Protein AF-A0A4S4D6J8-F1 (afdb_monomer_lite)

Structure (mmCIF, N/CA/C/O backbone):
data_AF-A0A4S4D6J8-F1
#
_entry.id   AF-A0A4S4D6J8-F1
#
loop_
_atom_site.group_PDB
_atom_site.id
_atom_site.type_symbol
_atom_site.label_atom_id
_atom_site.label_alt_id
_atom_site.label_comp_id
_atom_site.label_asym_id
_atom_site.label_entity_id
_atom_site.label_seq_id
_atom_site.pdbx_PDB_ins_code
_atom_site.Cartn_x
_atom_site.Cartn_y
_atom_site.Cartn_z
_atom_site.occupancy
_atom_site.B_iso_or_equiv
_atom_site.auth_seq_id
_atom_site.auth_comp_id
_atom_site.auth_asym_id
_atom_site.auth_atom_id
_atom_site.pdbx_PDB_model_num
ATOM 1 N N . MET A 1 1 ? -23.942 54.858 25.628 1.00 37.22 1 MET A N 1
ATOM 2 C CA . MET A 1 1 ? -25.170 54.664 24.825 1.00 37.22 1 MET A CA 1
ATOM 3 C C . MET A 1 1 ? -24.879 53.570 23.812 1.00 37.22 1 MET A C 1
ATOM 5 O O . MET A 1 1 ? -23.814 53.585 23.214 1.00 37.22 1 MET A O 1
ATOM 9 N N . VAL A 1 2 ? -25.738 52.556 23.789 1.00 33.44 2 VAL A N 1
ATOM 10 C CA . VAL A 1 2 ? -25.436 51.160 23.442 1.00 33.44 2 VAL A CA 1
ATOM 11 C C . VAL A 1 2 ? -25.238 50.945 21.938 1.00 33.44 2 VAL A C 1
ATOM 13 O O . VAL A 1 2 ? -26.078 51.338 21.131 1.00 33.44 2 VAL A O 1
ATOM 16 N N . VAL A 1 3 ? -24.129 50.288 21.587 1.00 33.78 3 VAL A N 1
ATOM 17 C CA . VAL A 1 3 ? -23.824 49.788 20.241 1.00 33.78 3 VAL A CA 1
ATOM 18 C C . VAL A 1 3 ? -24.760 48.621 19.930 1.00 33.78 3 VAL A C 1
ATOM 20 O O . VAL A 1 3 ? -24.858 47.661 20.691 1.00 33.78 3 VAL A O 1
ATOM 23 N N . LYS A 1 4 ? -25.473 48.728 18.810 1.00 34.78 4 LYS A N 1
ATOM 24 C CA . LYS A 1 4 ? -26.422 47.731 18.314 1.00 34.78 4 LYS A CA 1
ATOM 25 C C . LYS A 1 4 ? -25.643 46.499 17.836 1.00 34.78 4 LYS A C 1
ATOM 27 O O . LYS A 1 4 ? -24.973 46.556 16.810 1.00 34.78 4 LYS A O 1
ATOM 32 N N . VAL A 1 5 ? -25.728 45.400 18.580 1.00 38.31 5 VAL A N 1
ATOM 33 C CA . VAL A 1 5 ? -25.260 44.078 18.139 1.00 38.31 5 VAL A CA 1
ATOM 34 C C . VAL A 1 5 ? -26.311 43.508 17.180 1.00 38.31 5 VAL A C 1
ATOM 36 O O . VAL A 1 5 ? -27.480 43.429 17.569 1.00 38.31 5 VAL A O 1
ATOM 39 N N . PRO A 1 6 ? -25.967 43.117 15.941 1.00 33.22 6 PRO A N 1
ATOM 40 C CA . PRO A 1 6 ? -26.887 42.347 15.127 1.00 33.22 6 PRO A CA 1
ATOM 41 C C . PRO A 1 6 ? -26.922 40.906 15.644 1.00 33.22 6 PRO A C 1
ATOM 43 O O . PRO A 1 6 ? -25.907 40.220 15.730 1.00 33.22 6 PRO A O 1
ATOM 46 N N . VAL A 1 7 ? -28.126 40.481 16.013 1.00 34.06 7 VAL A N 1
ATOM 47 C CA . VAL A 1 7 ? -28.484 39.114 16.384 1.00 34.06 7 VAL A CA 1
ATOM 48 C C . VAL A 1 7 ? -28.234 38.201 15.182 1.00 34.06 7 VAL A C 1
ATOM 50 O O . VAL A 1 7 ? -28.937 38.291 14.174 1.00 34.06 7 VAL A O 1
ATOM 53 N N . CYS A 1 8 ? -27.245 37.313 15.281 1.00 31.91 8 CYS A N 1
ATOM 54 C CA . CYS A 1 8 ? -27.121 36.181 14.370 1.00 31.91 8 CYS A CA 1
ATOM 55 C C . CYS A 1 8 ? -28.253 35.197 14.682 1.00 31.91 8 CYS A C 1
ATOM 57 O O . CYS A 1 8 ? -28.167 34.402 15.616 1.00 31.91 8 CYS A O 1
ATOM 59 N N . ASN A 1 9 ? -29.338 35.273 13.913 1.00 31.48 9 ASN A N 1
ATOM 60 C CA . ASN A 1 9 ? -30.367 34.244 13.916 1.00 31.48 9 ASN A CA 1
ATOM 61 C C . ASN A 1 9 ? -29.768 32.950 13.352 1.00 31.48 9 ASN A C 1
ATOM 63 O O . ASN A 1 9 ? -29.604 32.804 12.141 1.00 31.48 9 ASN A O 1
ATOM 67 N N . ASN A 1 10 ? -29.478 32.010 14.251 1.00 40.72 10 ASN A N 1
ATOM 68 C CA . ASN A 1 10 ? -29.261 30.607 13.931 1.00 40.72 10 ASN A CA 1
ATOM 69 C C . ASN A 1 10 ? -30.483 30.066 13.180 1.00 40.72 10 ASN A C 1
ATOM 71 O O . ASN A 1 10 ? -31.512 29.747 13.773 1.00 40.72 10 ASN A O 1
ATOM 75 N N . LYS A 1 11 ? -30.345 29.908 11.866 1.00 30.41 11 LYS A N 1
ATOM 76 C CA . LYS A 1 11 ? -31.027 28.841 11.140 1.00 30.41 11 LYS A CA 1
ATOM 77 C C . LYS A 1 11 ? -29.961 27.837 10.736 1.00 30.41 11 LYS A C 1
ATOM 79 O O . LYS A 1 11 ? -29.368 27.950 9.669 1.00 30.41 11 LYS A O 1
ATOM 84 N N . CYS A 1 12 ? -29.713 26.872 11.621 1.00 34.41 12 CYS A N 1
ATOM 85 C CA . CYS A 1 12 ? -29.056 25.629 11.244 1.00 34.41 12 CYS A CA 1
ATOM 86 C C . CYS A 1 12 ? -29.936 24.954 10.191 1.00 34.41 12 CYS A C 1
ATOM 88 O O . CYS A 1 12 ? -30.986 24.394 10.503 1.00 34.41 12 CYS A O 1
ATOM 90 N N . SER A 1 13 ? -29.528 25.077 8.932 1.00 32.00 13 SER A N 1
ATOM 91 C CA . SER A 1 13 ? -30.042 24.258 7.847 1.00 32.00 13 SER A CA 1
ATOM 92 C C . SER A 1 13 ? -29.450 22.865 8.008 1.00 32.00 13 SER A C 1
ATOM 94 O O . SER A 1 13 ? -28.261 22.658 7.793 1.00 32.00 13 SER A O 1
ATOM 96 N N . VAL A 1 14 ? -30.298 21.927 8.415 1.00 43.69 14 VAL A N 1
ATOM 97 C CA . VAL A 1 14 ? -30.068 20.487 8.322 1.00 43.69 14 VAL A CA 1
ATOM 98 C C . VAL A 1 14 ? -29.944 20.118 6.837 1.00 43.69 14 VAL A C 1
ATOM 100 O O . VAL A 1 14 ? -30.904 20.243 6.083 1.00 43.69 14 VAL A O 1
ATOM 103 N N . GLY A 1 15 ? -28.749 19.704 6.425 1.00 33.97 15 GLY A N 1
ATOM 104 C CA . GLY A 1 15 ? -28.385 19.244 5.079 1.00 33.97 15 GLY A CA 1
ATOM 105 C C . GLY A 1 15 ? -26.883 19.477 4.910 1.00 33.97 15 GLY A C 1
ATOM 106 O O . GLY A 1 15 ? -26.439 20.607 5.038 1.00 33.97 15 GLY A O 1
ATOM 107 N N . SER A 1 16 ? -26.019 18.481 4.756 1.00 37.47 16 SER A N 1
ATOM 108 C CA . SER A 1 16 ? -26.029 17.437 3.740 1.00 37.47 16 SER A CA 1
ATOM 109 C C . SER A 1 16 ? -25.081 16.329 4.209 1.00 37.47 16 SER A C 1
ATOM 111 O O . SER A 1 16 ? -23.883 16.551 4.314 1.00 37.47 16 SER A O 1
ATOM 113 N N . HIS A 1 17 ? -25.595 15.126 4.461 1.00 41.09 17 HIS A N 1
ATOM 114 C CA . HIS A 1 17 ? -24.773 13.929 4.702 1.00 41.09 17 HIS A CA 1
ATOM 115 C C . HIS A 1 17 ? -24.135 13.391 3.393 1.00 41.09 17 HIS A C 1
ATOM 117 O O . HIS A 1 17 ? -23.691 12.248 3.345 1.00 41.09 17 HIS A O 1
ATOM 123 N N . CYS A 1 18 ? -24.135 14.185 2.308 1.00 39.84 18 CYS A N 1
ATOM 124 C CA . CYS A 1 18 ? -23.794 13.763 0.945 1.00 39.84 18 CYS A CA 1
ATOM 125 C C . CYS A 1 18 ? -22.473 14.362 0.408 1.00 39.84 18 CYS A C 1
ATOM 127 O O . CYS A 1 18 ? -22.020 13.945 -0.657 1.00 39.84 18 CYS A O 1
ATOM 129 N N . ASP A 1 19 ? -21.833 15.299 1.121 1.00 50.44 19 ASP A N 1
ATOM 130 C CA . ASP A 1 19 ? -20.651 16.028 0.615 1.00 50.44 19 ASP A CA 1
ATOM 131 C C . ASP A 1 19 ? -19.315 15.631 1.277 1.00 50.44 19 ASP A C 1
ATOM 133 O O . ASP A 1 19 ? -18.249 15.832 0.687 1.00 50.44 19 ASP A O 1
ATOM 137 N N . ASP A 1 20 ? -19.347 15.004 2.457 1.00 52.94 20 ASP A N 1
ATOM 138 C CA . ASP A 1 20 ? -18.137 14.721 3.246 1.00 52.94 20 ASP A CA 1
ATOM 139 C C . ASP A 1 20 ? -17.268 13.607 2.636 1.00 52.94 20 ASP A C 1
ATOM 141 O O . ASP A 1 20 ? -16.046 13.753 2.528 1.00 52.94 20 ASP A O 1
ATOM 145 N N . HIS A 1 21 ? -17.893 12.533 2.138 1.00 55.38 21 HIS A N 1
ATOM 146 C CA . HIS A 1 21 ? -17.207 11.424 1.456 1.00 55.38 21 HIS A CA 1
ATOM 147 C C . HIS A 1 21 ? -16.454 11.901 0.205 1.00 55.38 21 HIS A C 1
ATOM 149 O O . HIS A 1 21 ? -15.311 11.523 -0.053 1.00 55.38 21 HIS A O 1
ATOM 155 N N . ASN A 1 22 ? -17.054 12.835 -0.537 1.00 66.00 22 ASN A N 1
ATOM 156 C CA . ASN A 1 22 ? -16.464 13.384 -1.755 1.00 66.00 22 ASN A CA 1
ATOM 157 C C . ASN A 1 22 ? -15.248 14.286 -1.453 1.00 66.00 22 ASN A C 1
ATOM 159 O O . ASN A 1 22 ? -14.334 14.403 -2.273 1.00 66.00 22 ASN A O 1
ATOM 163 N N . CYS A 1 23 ? -15.204 14.905 -0.266 1.00 80.44 23 CYS A N 1
ATOM 164 C CA . CYS A 1 23 ? -14.088 15.741 0.171 1.00 80.44 23 CYS A CA 1
ATOM 165 C C . CYS A 1 23 ? -12.853 14.903 0.531 1.00 80.44 23 CYS A C 1
ATOM 167 O O . CYS A 1 23 ? -11.762 15.172 0.020 1.00 80.44 23 CYS A O 1
ATOM 169 N N . LEU A 1 24 ? -13.020 13.851 1.341 1.00 83.19 24 LEU A N 1
ATOM 170 C CA . LEU A 1 24 ? -11.908 12.992 1.760 1.00 83.19 24 LEU A CA 1
ATOM 171 C C . LEU A 1 24 ? -11.250 12.297 0.563 1.00 83.19 24 LEU A C 1
ATOM 173 O O . LEU A 1 24 ? -10.030 12.367 0.405 1.00 83.19 24 LEU A O 1
ATOM 177 N N . THR A 1 25 ? -12.042 11.695 -0.329 1.00 81.50 25 THR A N 1
ATOM 178 C CA . THR A 1 25 ? -11.514 11.057 -1.544 1.00 81.50 25 THR A CA 1
ATOM 179 C C . THR A 1 25 ? -10.765 12.052 -2.432 1.00 81.50 25 THR A C 1
ATOM 181 O O . THR A 1 25 ? -9.737 11.704 -3.016 1.00 81.50 25 THR A O 1
ATOM 184 N N . LYS A 1 26 ? -11.229 13.306 -2.516 1.00 85.25 26 LYS A N 1
ATOM 185 C CA . LYS A 1 26 ? -10.547 14.361 -3.277 1.00 85.25 26 LYS A CA 1
ATOM 186 C C . LYS A 1 26 ? -9.202 14.736 -2.652 1.00 85.25 26 LYS A C 1
ATOM 188 O O . LYS A 1 26 ? -8.212 14.790 -3.377 1.00 85.25 26 LYS A O 1
ATOM 193 N N . ILE A 1 27 ? -9.151 14.915 -1.330 1.00 88.31 27 ILE A N 1
ATOM 194 C CA . ILE A 1 27 ? -7.906 15.195 -0.596 1.00 88.31 27 ILE A CA 1
ATOM 195 C C . ILE A 1 27 ? -6.905 14.052 -0.783 1.00 88.31 27 ILE A C 1
ATOM 197 O O . ILE A 1 27 ? -5.748 14.304 -1.120 1.00 88.31 27 ILE A O 1
ATOM 201 N N . ILE A 1 28 ? -7.343 12.798 -0.619 1.00 89.06 28 ILE A N 1
ATOM 202 C CA . ILE A 1 28 ? -6.494 11.623 -0.861 1.00 89.06 28 ILE A CA 1
ATOM 203 C C . ILE A 1 28 ? -5.989 11.645 -2.304 1.00 89.06 28 ILE A C 1
ATOM 205 O O . ILE A 1 28 ? -4.789 11.529 -2.525 1.00 89.06 28 ILE A O 1
ATOM 209 N N . GLY A 1 29 ? -6.869 11.857 -3.285 1.00 86.69 29 GLY A N 1
ATOM 210 C CA . GLY A 1 29 ? -6.490 11.935 -4.695 1.00 86.69 29 GLY A CA 1
ATOM 211 C C . GLY A 1 29 ? -5.419 12.994 -4.978 1.00 86.69 29 GLY A C 1
ATOM 212 O O . GLY A 1 29 ? -4.451 12.709 -5.685 1.00 86.69 29 GLY A O 1
ATOM 213 N N . ASP A 1 30 ? -5.550 14.186 -4.395 1.00 89.62 30 ASP A N 1
ATOM 214 C CA . ASP A 1 30 ? -4.579 15.273 -4.551 1.00 89.62 30 ASP A CA 1
ATOM 215 C C . ASP A 1 30 ? -3.240 14.949 -3.857 1.00 89.62 30 ASP A C 1
ATOM 217 O O . ASP A 1 30 ? -2.174 15.191 -4.423 1.00 89.62 30 ASP A O 1
ATOM 221 N N . LEU A 1 31 ? -3.258 14.319 -2.679 1.00 92.81 31 LEU A N 1
ATOM 222 C CA . LEU A 1 31 ? -2.038 13.867 -1.996 1.00 92.81 31 LEU A CA 1
ATOM 223 C C . LEU A 1 31 ? -1.333 12.738 -2.756 1.00 92.81 31 LEU A C 1
ATOM 225 O O . LEU A 1 31 ? -0.107 12.737 -2.860 1.00 92.81 31 LEU A O 1
ATOM 229 N N . ILE A 1 32 ? -2.087 11.805 -3.337 1.00 90.12 32 ILE A N 1
ATOM 230 C CA . ILE A 1 32 ? -1.546 10.738 -4.185 1.00 90.12 32 ILE A CA 1
ATOM 231 C C . ILE A 1 32 ? -0.895 11.324 -5.444 1.00 90.12 32 ILE A C 1
ATOM 233 O O . ILE A 1 32 ? 0.171 10.861 -5.846 1.00 90.12 32 ILE A O 1
ATOM 237 N N . LEU A 1 33 ? -1.469 12.376 -6.036 1.00 88.38 33 LEU A N 1
ATOM 238 C CA . LEU A 1 33 ? -0.832 13.107 -7.136 1.00 88.38 33 LEU A CA 1
ATOM 239 C C . LEU A 1 33 ? 0.511 13.721 -6.725 1.00 88.38 33 LEU A C 1
ATOM 241 O O . LEU A 1 33 ? 1.462 13.674 -7.502 1.00 88.38 33 LEU A O 1
ATOM 245 N N . LEU A 1 34 ? 0.625 14.249 -5.504 1.00 89.88 34 LEU A N 1
ATOM 246 C CA . LEU A 1 34 ? 1.904 14.749 -4.991 1.00 89.88 34 LEU A CA 1
ATOM 247 C C . LEU A 1 34 ? 2.941 13.628 -4.819 1.00 89.88 34 LEU A C 1
ATOM 249 O O . LEU A 1 34 ? 4.130 13.877 -5.013 1.00 89.88 34 LEU A O 1
ATOM 253 N N . LEU A 1 35 ? 2.521 12.387 -4.538 1.00 87.81 35 LEU A N 1
ATOM 254 C CA . LEU A 1 35 ? 3.431 11.230 -4.503 1.00 87.81 35 LEU A CA 1
ATOM 255 C C . LEU A 1 35 ? 4.013 10.871 -5.885 1.00 87.81 35 LEU A C 1
ATOM 257 O O . LEU A 1 35 ? 5.034 10.181 -5.960 1.00 87.81 35 LEU A O 1
ATOM 261 N N . LEU A 1 36 ? 3.392 11.329 -6.976 1.00 86.69 36 LEU A N 1
ATOM 262 C CA . LEU A 1 36 ? 3.903 11.147 -8.341 1.00 86.69 36 LEU A CA 1
ATOM 263 C C . LEU A 1 36 ? 5.039 12.109 -8.696 1.00 86.69 36 LEU A C 1
ATOM 265 O O . LEU A 1 36 ? 5.739 11.891 -9.680 1.00 86.69 36 LEU A O 1
ATOM 269 N N . ILE A 1 37 ? 5.217 13.183 -7.928 1.00 85.06 37 ILE A N 1
ATOM 270 C CA . ILE A 1 37 ? 6.266 14.167 -8.187 1.00 85.06 37 ILE A CA 1
ATOM 271 C C . ILE A 1 37 ? 7.610 13.556 -7.785 1.00 85.06 37 ILE A C 1
ATOM 273 O O . ILE A 1 37 ? 7.761 13.079 -6.661 1.00 85.06 37 ILE A O 1
ATOM 277 N N . GLU A 1 38 ? 8.604 13.610 -8.677 1.00 81.25 38 GLU A N 1
ATOM 278 C CA . GLU A 1 38 ? 9.977 13.121 -8.455 1.00 81.25 38 GLU A CA 1
ATOM 279 C C . GLU A 1 38 ? 10.774 14.044 -7.513 1.00 81.25 38 GLU A C 1
ATOM 281 O O . GLU A 1 38 ? 11.856 14.536 -7.820 1.00 81.25 38 GLU A O 1
ATOM 286 N N . SER A 1 39 ? 10.214 14.321 -6.338 1.00 86.62 39 SER A N 1
ATOM 287 C CA . SER A 1 39 ? 10.854 15.073 -5.269 1.00 86.62 39 SER A CA 1
ATOM 288 C C . SER A 1 39 ? 10.663 14.327 -3.962 1.00 86.62 39 SER A C 1
ATOM 290 O O . SER A 1 39 ? 9.553 14.246 -3.432 1.00 86.62 39 SER A O 1
ATOM 292 N N . GLN A 1 40 ? 11.767 13.825 -3.408 1.00 86.56 40 GLN A N 1
ATOM 293 C CA . GLN A 1 40 ? 11.764 13.104 -2.136 1.00 86.56 40 GLN A CA 1
ATOM 294 C C . GLN A 1 40 ? 11.131 13.938 -1.014 1.00 86.56 40 GLN A C 1
ATOM 296 O O . GLN A 1 40 ? 10.427 13.394 -0.166 1.00 86.56 40 GLN A O 1
ATOM 301 N N . TYR A 1 41 ? 11.338 15.259 -1.025 1.00 89.75 41 TYR A N 1
ATOM 302 C CA . TYR A 1 41 ? 10.722 16.170 -0.063 1.00 89.75 41 TYR A CA 1
ATOM 303 C C . TYR A 1 41 ? 9.194 16.191 -0.194 1.00 89.75 41 TYR A C 1
ATOM 305 O O . TYR A 1 41 ? 8.493 16.003 0.799 1.00 89.75 41 TYR A O 1
ATOM 313 N N . VAL A 1 42 ? 8.674 16.367 -1.414 1.00 91.06 42 VAL A N 1
ATOM 314 C CA . VAL A 1 42 ? 7.224 16.422 -1.671 1.00 91.06 42 VAL A CA 1
ATOM 315 C C . VAL A 1 42 ? 6.566 15.088 -1.334 1.00 91.06 42 VAL A C 1
ATOM 317 O O . VAL A 1 42 ? 5.561 15.059 -0.627 1.00 91.06 42 VAL A O 1
ATOM 320 N N . GLN A 1 43 ? 7.175 13.982 -1.760 1.00 90.88 43 GLN A N 1
ATOM 321 C CA . GLN A 1 43 ? 6.706 12.633 -1.452 1.00 90.88 43 GLN A CA 1
ATOM 322 C C . GLN A 1 43 ? 6.695 12.358 0.056 1.00 90.88 43 GLN A C 1
ATOM 324 O O . GLN A 1 43 ? 5.753 11.766 0.583 1.00 90.88 43 GLN A O 1
ATOM 329 N N . HIS A 1 44 ? 7.733 12.798 0.772 1.00 90.50 44 HIS A N 1
ATOM 330 C CA . HIS A 1 44 ? 7.812 12.658 2.222 1.00 90.50 44 HIS A CA 1
ATOM 331 C C . HIS A 1 44 ? 6.742 13.486 2.937 1.00 90.50 44 HIS A C 1
ATOM 333 O O . HIS A 1 44 ? 6.086 12.980 3.845 1.00 90.50 44 HIS A O 1
ATOM 339 N N . LEU A 1 45 ? 6.544 14.737 2.519 1.00 93.81 45 LEU A N 1
ATOM 340 C CA . LEU A 1 45 ? 5.526 15.619 3.078 1.00 9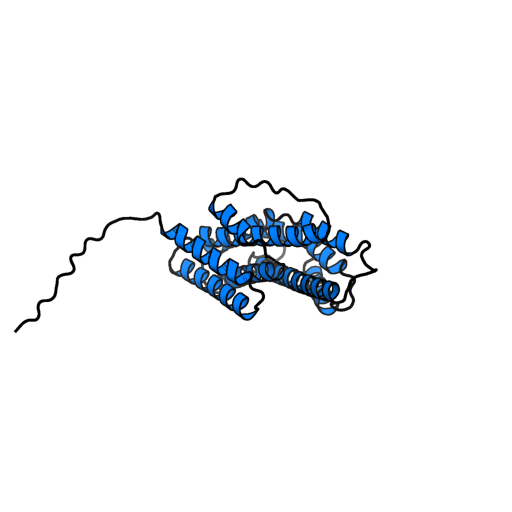3.81 45 LEU A CA 1
ATOM 341 C C . LEU A 1 45 ? 4.118 15.059 2.846 1.00 93.81 45 LEU A C 1
ATOM 343 O O . LEU A 1 45 ? 3.373 14.887 3.807 1.00 93.81 45 LEU A O 1
ATOM 347 N N . ALA A 1 46 ? 3.774 14.719 1.603 1.00 94.75 46 ALA A N 1
ATOM 348 C CA . ALA A 1 46 ? 2.468 14.160 1.260 1.00 94.75 46 ALA A CA 1
ATOM 349 C C . ALA A 1 46 ? 2.202 12.840 2.000 1.00 94.75 46 ALA A C 1
ATOM 351 O O . ALA A 1 46 ? 1.115 12.645 2.542 1.00 94.75 46 ALA A O 1
ATOM 352 N N . GLY A 1 47 ? 3.212 11.970 2.106 1.00 93.44 47 GLY A N 1
ATOM 353 C CA . GLY A 1 47 ? 3.108 10.736 2.881 1.00 93.44 47 GLY A CA 1
ATOM 354 C C . GLY A 1 47 ? 2.847 10.982 4.369 1.00 93.44 47 GLY A C 1
ATOM 355 O O . GLY A 1 47 ? 1.988 10.329 4.955 1.00 93.44 47 GLY A O 1
ATOM 356 N N . ASN A 1 48 ? 3.531 11.950 4.980 1.00 94.38 48 ASN A N 1
ATOM 357 C CA . ASN A 1 48 ? 3.298 12.304 6.381 1.00 94.38 48 ASN A CA 1
ATOM 358 C C . ASN A 1 48 ? 1.919 12.936 6.606 1.00 94.38 48 ASN A C 1
ATOM 360 O O . ASN A 1 48 ? 1.289 12.653 7.620 1.00 94.38 48 ASN A O 1
ATOM 364 N N . ILE A 1 49 ? 1.433 13.748 5.663 1.00 96.00 49 ILE A N 1
ATOM 365 C CA . ILE A 1 49 ? 0.078 14.309 5.728 1.00 96.00 49 ILE A CA 1
ATOM 366 C C . ILE A 1 49 ? -0.964 13.186 5.673 1.00 96.00 49 ILE A C 1
ATOM 368 O O . ILE A 1 49 ? -1.902 13.208 6.461 1.00 96.00 49 ILE A O 1
ATOM 372 N N . LEU A 1 50 ? -0.789 12.173 4.815 1.00 96.44 50 LEU A N 1
ATOM 373 C CA . LEU A 1 50 ? -1.689 11.011 4.774 1.00 96.44 50 LEU A CA 1
ATOM 374 C C . LEU A 1 50 ? -1.726 10.250 6.108 1.00 96.44 50 LEU A C 1
ATOM 376 O O . LEU A 1 50 ? -2.800 9.846 6.544 1.00 96.44 50 LEU A O 1
ATOM 380 N N . VAL A 1 51 ? -0.579 10.086 6.776 1.00 95.06 51 VAL A N 1
ATOM 381 C CA . VAL A 1 51 ? -0.521 9.475 8.119 1.00 95.06 51 VAL A CA 1
ATOM 382 C C . VAL A 1 51 ? -1.243 10.352 9.150 1.00 95.06 51 VAL A C 1
ATOM 384 O O . VAL A 1 51 ? -2.057 9.846 9.911 1.00 95.06 51 VAL A O 1
ATOM 387 N N . ALA A 1 52 ? -1.029 11.669 9.127 1.00 94.50 52 ALA A N 1
ATOM 388 C CA . A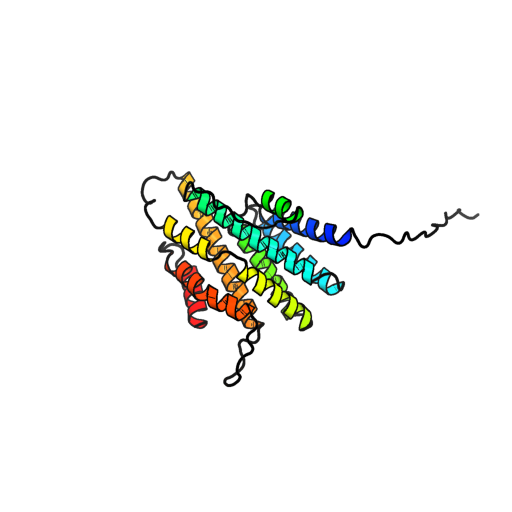LA A 1 52 ? -1.708 12.588 10.042 1.00 94.50 52 ALA A CA 1
ATOM 389 C C . ALA A 1 52 ? -3.234 12.629 9.825 1.00 94.50 52 ALA A C 1
ATOM 391 O O . ALA A 1 52 ? -3.991 12.724 10.788 1.00 94.50 52 ALA A O 1
ATOM 392 N N . ILE A 1 53 ? -3.697 12.530 8.573 1.00 94.00 53 ILE A N 1
ATOM 393 C CA . ILE A 1 53 ? -5.126 12.395 8.251 1.00 94.00 53 ILE A CA 1
ATOM 394 C C . ILE A 1 53 ? -5.674 11.086 8.823 1.00 94.00 53 ILE A C 1
ATOM 396 O O . ILE A 1 53 ? -6.758 11.095 9.395 1.00 94.00 53 ILE A O 1
ATOM 400 N N . SER A 1 54 ? -4.927 9.986 8.706 1.00 93.56 54 SER A N 1
ATOM 401 C CA . SER A 1 54 ? -5.279 8.706 9.329 1.00 93.56 54 SER A CA 1
ATOM 402 C C . SER A 1 54 ? -5.513 8.865 10.833 1.00 93.56 54 SER A C 1
ATOM 404 O O . SER A 1 54 ? -6.591 8.532 11.324 1.00 93.56 54 SER A O 1
ATOM 406 N N . ASP A 1 55 ? -4.547 9.446 11.547 1.00 91.62 55 ASP A N 1
ATOM 407 C CA . ASP A 1 55 ? -4.639 9.646 12.998 1.00 91.62 55 ASP A CA 1
ATOM 408 C C . ASP A 1 55 ? -5.820 10.563 13.366 1.00 91.62 55 ASP A C 1
ATOM 410 O O . ASP A 1 55 ? -6.546 10.307 14.326 1.00 91.62 55 ASP A O 1
ATOM 414 N N . TYR A 1 56 ? -6.073 11.601 12.562 1.00 91.25 56 TYR A N 1
ATOM 415 C CA . TYR A 1 56 ? -7.228 12.484 12.730 1.00 91.25 56 TYR A CA 1
ATOM 416 C C . TYR A 1 56 ? -8.568 11.762 12.521 1.00 91.25 56 TYR A C 1
ATOM 418 O O . TYR A 1 56 ? -9.506 11.975 13.292 1.00 91.25 56 TYR A O 1
ATOM 426 N N . ILE A 1 57 ? -8.683 10.907 11.501 1.00 91.25 57 ILE A N 1
ATOM 427 C CA . ILE A 1 57 ? -9.902 10.126 11.236 1.00 91.25 57 ILE A CA 1
ATOM 428 C C . ILE A 1 57 ? -10.181 9.181 12.404 1.00 91.25 57 ILE A C 1
ATOM 430 O O . ILE A 1 57 ? -11.314 9.130 12.876 1.00 91.25 57 ILE A O 1
ATOM 434 N N . VAL A 1 58 ? -9.151 8.502 12.916 1.00 89.56 58 VAL A N 1
ATOM 435 C CA . VAL A 1 58 ? -9.272 7.651 14.108 1.00 89.56 58 VAL A CA 1
ATOM 436 C C . VAL A 1 58 ? -9.739 8.470 15.313 1.00 89.56 58 VAL A C 1
ATOM 438 O O . VAL A 1 58 ? -10.738 8.124 15.939 1.00 89.56 58 VAL A O 1
ATOM 441 N N . ALA A 1 59 ? -9.082 9.596 15.605 1.00 88.44 59 ALA A N 1
ATOM 442 C CA . ALA A 1 59 ? -9.408 10.434 16.761 1.00 88.44 59 ALA A CA 1
ATOM 443 C C . ALA A 1 59 ? -10.806 11.073 16.688 1.00 88.44 59 ALA A C 1
ATOM 445 O O . ALA A 1 59 ? -11.422 11.341 17.718 1.00 88.44 59 ALA A O 1
ATOM 446 N N . SER A 1 60 ? -11.310 11.332 15.480 1.00 87.88 60 SER A N 1
ATOM 447 C CA . SER A 1 60 ? -12.640 11.910 15.255 1.00 87.88 60 SER A CA 1
ATOM 448 C C . SER A 1 60 ? -13.760 10.868 15.171 1.00 87.88 60 SER A C 1
ATOM 450 O O . SER A 1 60 ? -14.924 11.257 15.076 1.00 87.88 60 SER A O 1
ATOM 452 N N . GLY A 1 61 ? -13.442 9.567 15.199 1.00 82.75 61 GLY A N 1
ATOM 453 C CA . GLY A 1 61 ? -14.414 8.499 14.938 1.00 82.75 61 GLY A CA 1
ATOM 454 C C . GLY A 1 61 ? -14.968 8.536 13.507 1.00 82.75 61 GLY A C 1
ATOM 455 O O . GLY A 1 61 ? -16.109 8.141 13.273 1.00 82.75 61 GLY A O 1
ATOM 456 N N . GLY A 1 62 ? -14.189 9.076 12.566 1.00 84.12 62 GLY A N 1
ATOM 457 C CA . GLY A 1 62 ? -14.558 9.203 11.160 1.00 84.12 62 GLY A CA 1
ATOM 458 C C . GLY A 1 62 ? -14.533 7.870 10.406 1.00 84.12 62 GLY A C 1
ATOM 459 O O . GLY A 1 62 ? -14.273 6.807 10.968 1.00 84.12 62 GLY A O 1
ATOM 460 N N . ASN A 1 63 ? -14.783 7.926 9.093 1.00 86.94 63 ASN A N 1
ATOM 461 C CA . ASN A 1 63 ? -14.884 6.734 8.248 1.00 86.94 63 ASN A CA 1
ATOM 462 C C . ASN A 1 63 ? -13.509 6.107 7.934 1.00 86.94 63 ASN A C 1
ATOM 464 O O . ASN A 1 63 ? -12.945 6.284 6.850 1.00 86.94 63 ASN A O 1
ATOM 468 N N . TRP A 1 64 ? -12.959 5.388 8.913 1.00 91.31 64 TRP A N 1
ATOM 469 C CA . TRP A 1 64 ? -11.674 4.695 8.825 1.00 91.31 64 TRP A CA 1
ATOM 470 C C . TRP A 1 64 ? -11.635 3.646 7.707 1.00 91.31 64 TRP A C 1
ATOM 472 O O . TRP A 1 64 ? -10.663 3.587 6.949 1.00 91.31 64 TRP A O 1
ATOM 482 N N . ASP A 1 65 ? -12.701 2.853 7.569 1.00 90.75 65 ASP A N 1
ATOM 483 C CA . ASP A 1 65 ? -12.827 1.817 6.541 1.00 90.75 65 ASP A CA 1
ATOM 484 C C . ASP A 1 65 ? -12.692 2.400 5.127 1.00 90.75 65 ASP A C 1
ATOM 486 O O . ASP A 1 65 ? -11.901 1.913 4.317 1.00 90.75 65 ASP A O 1
ATOM 490 N N . GLU A 1 66 ? -13.405 3.490 4.836 1.00 89.88 66 GLU A N 1
ATOM 491 C CA . GLU A 1 66 ? -13.358 4.151 3.527 1.00 89.88 66 GLU A CA 1
ATOM 492 C C . GLU A 1 66 ? -11.995 4.787 3.239 1.00 89.88 66 GLU A C 1
ATOM 494 O O . GLU A 1 66 ? -11.507 4.734 2.103 1.00 89.88 66 GLU A O 1
ATOM 499 N N . PHE A 1 67 ? -11.348 5.360 4.259 1.00 92.50 67 PHE A N 1
ATOM 500 C CA . PHE A 1 67 ? -9.990 5.881 4.133 1.00 92.50 67 PHE A CA 1
ATOM 501 C C . PHE A 1 67 ? -9.006 4.767 3.754 1.00 92.50 67 PHE A C 1
ATOM 503 O O . PHE A 1 67 ? -8.267 4.890 2.771 1.00 92.50 67 PHE A O 1
ATOM 510 N N . MET A 1 68 ? 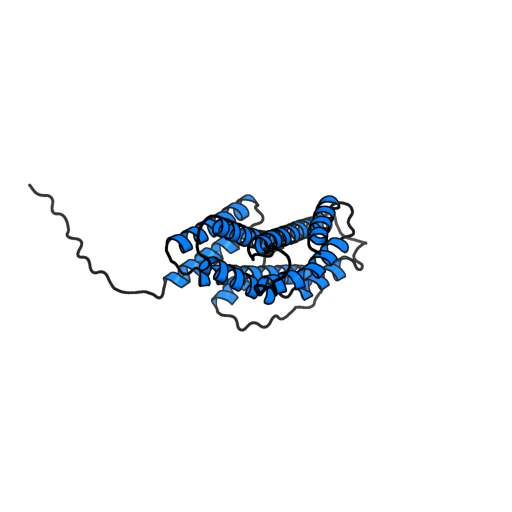-9.038 3.648 4.483 1.00 93.94 68 MET A N 1
ATOM 511 C CA . MET A 1 68 ? -8.172 2.499 4.219 1.00 93.94 68 MET A CA 1
ATOM 512 C C . MET A 1 68 ? -8.445 1.874 2.849 1.00 93.94 68 MET A C 1
ATOM 514 O O . MET A 1 68 ? -7.497 1.587 2.109 1.00 93.94 68 MET A O 1
ATOM 518 N N . GLN A 1 69 ? -9.714 1.729 2.467 1.00 91.19 69 GLN A N 1
ATOM 519 C CA . GLN A 1 69 ? -10.099 1.239 1.145 1.00 91.19 69 GLN A CA 1
ATOM 520 C C . GLN A 1 69 ? -9.598 2.171 0.033 1.00 91.19 69 GLN A C 1
ATOM 522 O O . GLN A 1 69 ? -9.055 1.696 -0.966 1.00 91.19 69 GLN A O 1
ATOM 527 N N . SER A 1 70 ? -9.704 3.490 0.217 1.00 90.25 70 SER A N 1
ATOM 528 C CA . SER A 1 70 ? -9.212 4.482 -0.747 1.00 90.25 70 SER A CA 1
ATOM 529 C C . SER A 1 70 ? -7.701 4.371 -0.959 1.00 90.25 70 SER A C 1
ATOM 531 O O . SER A 1 70 ? -7.244 4.374 -2.104 1.00 90.25 70 SER A O 1
ATOM 533 N N . LEU A 1 71 ? -6.916 4.214 0.114 1.00 93.00 71 LEU A N 1
ATOM 534 C CA . LEU A 1 71 ? -5.467 3.999 0.002 1.00 93.00 71 LEU A CA 1
ATOM 535 C C . LEU A 1 71 ? -5.130 2.693 -0.730 1.00 93.00 71 LEU A C 1
ATOM 537 O O . LEU A 1 71 ? -4.211 2.679 -1.549 1.00 93.00 71 LEU A O 1
ATOM 541 N N . CYS A 1 72 ? -5.880 1.619 -0.473 1.00 92.31 72 CYS A N 1
ATOM 542 C CA . CYS A 1 72 ? -5.694 0.329 -1.142 1.00 92.31 72 CYS A CA 1
ATOM 543 C C . CYS A 1 72 ? -5.981 0.421 -2.648 1.00 92.31 72 CYS A C 1
ATOM 545 O O . CYS A 1 72 ? -5.157 0.003 -3.458 1.00 92.31 72 CYS A O 1
ATOM 547 N N . VAL A 1 73 ? -7.089 1.062 -3.036 1.00 88.00 73 VAL A N 1
ATOM 548 C CA . VAL A 1 73 ? -7.411 1.317 -4.451 1.00 88.00 73 VAL A CA 1
ATOM 549 C C . VAL A 1 73 ? -6.319 2.159 -5.117 1.00 88.00 73 VAL A C 1
ATOM 551 O O . VAL A 1 73 ? -5.921 1.883 -6.249 1.00 88.00 73 VAL A O 1
ATOM 554 N N . CYS A 1 74 ? -5.785 3.166 -4.421 1.00 89.19 74 CYS A N 1
ATOM 555 C CA . CYS A 1 74 ? -4.673 3.959 -4.943 1.00 89.19 74 CYS A CA 1
ATOM 556 C C . CYS A 1 74 ? -3.413 3.107 -5.155 1.00 89.19 74 CYS A C 1
ATOM 558 O O . CYS A 1 74 ? -2.779 3.230 -6.200 1.00 89.19 74 CYS A O 1
ATOM 560 N N . LEU A 1 75 ? -3.059 2.235 -4.205 1.00 91.19 75 LEU A N 1
ATOM 561 C CA . LEU A 1 75 ? -1.919 1.322 -4.335 1.00 91.19 75 LEU A CA 1
ATOM 562 C C . LEU A 1 75 ? -2.082 0.382 -5.540 1.00 91.19 75 LEU A C 1
ATOM 564 O O . LEU A 1 75 ? -1.160 0.270 -6.349 1.00 91.19 75 LEU A O 1
ATOM 568 N N . GLU A 1 76 ? -3.251 -0.235 -5.697 1.00 88.12 76 GLU A N 1
ATOM 569 C CA . GLU A 1 76 ? -3.562 -1.125 -6.822 1.00 88.12 76 GLU A CA 1
ATOM 570 C C . GLU A 1 76 ? -3.436 -0.408 -8.178 1.00 88.12 76 GLU A C 1
ATOM 572 O O . GLU A 1 76 ? -2.795 -0.913 -9.107 1.00 88.12 76 GLU A O 1
ATOM 577 N N . LEU A 1 77 ? -3.984 0.808 -8.284 1.00 85.31 77 LEU A N 1
ATOM 578 C CA . LEU A 1 77 ? -3.887 1.632 -9.493 1.00 85.31 77 LEU A CA 1
ATOM 579 C C . LEU A 1 77 ? -2.444 2.054 -9.793 1.00 85.31 77 LEU A C 1
ATOM 581 O O . LEU A 1 77 ? -2.031 2.033 -10.954 1.00 85.31 77 LEU A O 1
ATOM 585 N N . LEU A 1 78 ? -1.674 2.429 -8.767 1.00 87.38 78 LEU A N 1
ATOM 586 C CA . LEU A 1 78 ? -0.268 2.805 -8.915 1.00 87.38 78 LEU A CA 1
ATOM 587 C C . LEU A 1 78 ? 0.573 1.620 -9.402 1.00 87.38 78 LEU A C 1
ATOM 589 O O . LEU A 1 78 ? 1.362 1.795 -10.329 1.00 87.38 78 LEU A O 1
ATOM 593 N N . ILE A 1 79 ? 0.381 0.424 -8.835 1.00 86.00 79 ILE A N 1
ATOM 594 C CA . ILE A 1 79 ? 1.080 -0.791 -9.284 1.00 86.00 79 ILE A CA 1
ATOM 595 C C . ILE A 1 79 ? 0.696 -1.120 -10.727 1.00 86.00 79 ILE A C 1
ATOM 597 O O . ILE A 1 79 ? 1.575 -1.327 -11.561 1.00 86.00 79 ILE A O 1
ATOM 601 N N . SER A 1 80 ? -0.599 -1.101 -11.046 1.00 82.94 80 SER A N 1
ATOM 602 C CA . SER A 1 80 ? -1.089 -1.380 -12.400 1.00 82.94 80 SER A CA 1
ATOM 603 C C . SER A 1 80 ? -0.496 -0.423 -13.439 1.00 82.94 80 SER A C 1
ATOM 605 O O . SER A 1 80 ? -0.086 -0.850 -14.519 1.00 82.94 80 SER A O 1
ATOM 607 N N . ASN A 1 81 ? -0.406 0.869 -13.116 1.00 81.75 81 ASN A N 1
ATOM 608 C CA . ASN A 1 81 ? 0.176 1.867 -14.012 1.00 81.75 81 ASN A CA 1
ATOM 609 C C . ASN A 1 81 ? 1.705 1.749 -14.114 1.00 81.75 81 ASN A C 1
ATOM 611 O O . ASN A 1 81 ? 2.234 1.875 -15.218 1.00 81.75 81 ASN A O 1
ATOM 615 N N . ALA A 1 82 ? 2.407 1.459 -13.013 1.00 81.44 82 ALA A N 1
ATOM 616 C CA . ALA A 1 82 ? 3.850 1.218 -13.035 1.00 81.44 82 ALA A CA 1
ATOM 617 C C . ALA A 1 82 ? 4.197 -0.006 -13.904 1.00 81.44 82 ALA A C 1
ATOM 619 O O . ALA A 1 82 ? 5.092 0.066 -14.746 1.00 81.44 82 ALA A O 1
ATOM 620 N N . LEU A 1 83 ? 3.425 -1.092 -13.776 1.00 77.38 83 LEU A N 1
ATOM 621 C CA . LEU A 1 83 ? 3.543 -2.281 -14.623 1.00 77.38 83 LEU A CA 1
ATOM 622 C C . LEU A 1 83 ? 3.280 -1.958 -16.094 1.00 77.38 83 LEU A C 1
ATOM 624 O O . LEU A 1 83 ? 4.072 -2.343 -16.951 1.00 77.38 83 LEU A O 1
ATOM 628 N N . LEU A 1 84 ? 2.209 -1.216 -16.398 1.00 74.56 84 LEU A N 1
ATOM 629 C CA . LEU A 1 84 ? 1.903 -0.801 -17.768 1.00 74.56 84 LEU A CA 1
ATOM 630 C C . LEU A 1 84 ? 3.052 0.019 -18.367 1.00 74.56 84 LEU A C 1
ATOM 632 O O . LEU A 1 84 ? 3.420 -0.202 -19.516 1.00 74.56 84 LEU A O 1
ATOM 636 N N . HIS A 1 85 ? 3.643 0.936 -17.601 1.00 68.19 85 HIS A N 1
ATOM 637 C CA . HIS A 1 85 ? 4.754 1.760 -18.067 1.00 68.19 85 HIS A CA 1
ATOM 638 C C . HIS A 1 85 ? 6.013 0.921 -18.352 1.00 68.19 85 HIS A C 1
ATOM 640 O O . HIS A 1 85 ? 6.658 1.112 -19.387 1.00 68.19 85 HIS A O 1
ATOM 646 N N . SER A 1 86 ? 6.333 -0.050 -17.490 1.00 66.62 86 SER A N 1
ATOM 647 C CA . SER A 1 86 ? 7.445 -0.983 -17.720 1.00 66.62 86 SER A CA 1
ATOM 648 C C . SER A 1 86 ? 7.176 -1.936 -18.900 1.00 66.62 86 SER A C 1
ATOM 650 O O . SER A 1 86 ? 8.086 -2.199 -19.684 1.00 66.62 86 SER A O 1
ATOM 652 N N . LEU A 1 87 ? 5.932 -2.396 -19.095 1.00 62.34 87 LEU A N 1
ATOM 653 C CA . LEU A 1 87 ? 5.535 -3.284 -20.201 1.00 62.34 87 LEU A CA 1
ATOM 654 C C . LEU A 1 87 ? 5.462 -2.569 -21.556 1.00 62.34 87 LEU A C 1
ATOM 656 O O . LEU A 1 87 ? 5.966 -3.099 -22.541 1.00 62.34 87 LEU A O 1
ATOM 660 N N . VAL A 1 88 ? 4.900 -1.357 -21.620 1.00 58.09 88 VAL A N 1
ATOM 661 C CA . VAL A 1 88 ? 4.872 -0.521 -22.839 1.00 58.09 88 VAL A CA 1
ATOM 662 C C . VAL A 1 88 ? 6.292 -0.208 -23.315 1.00 58.09 88 VAL A C 1
ATOM 664 O O . VAL A 1 88 ? 6.547 -0.126 -24.516 1.00 58.09 88 VAL A O 1
ATOM 667 N N . ARG A 1 89 ? 7.239 -0.076 -22.381 1.00 53.47 89 ARG A N 1
ATOM 668 C CA . ARG A 1 89 ? 8.663 0.093 -22.683 1.00 53.47 89 ARG A CA 1
ATOM 669 C C . ARG A 1 89 ? 9.338 -1.216 -23.133 1.00 53.47 89 ARG A C 1
ATOM 671 O O . ARG A 1 89 ? 10.344 -1.144 -23.836 1.00 53.47 89 ARG A O 1
ATOM 678 N N . ALA A 1 90 ? 8.793 -2.381 -22.769 1.00 47.25 90 ALA A N 1
ATOM 679 C CA . ALA A 1 90 ? 9.326 -3.709 -23.094 1.00 47.25 90 ALA A CA 1
ATOM 680 C C . ALA A 1 90 ? 8.692 -4.374 -24.340 1.00 47.25 90 ALA A C 1
ATOM 682 O O . ALA A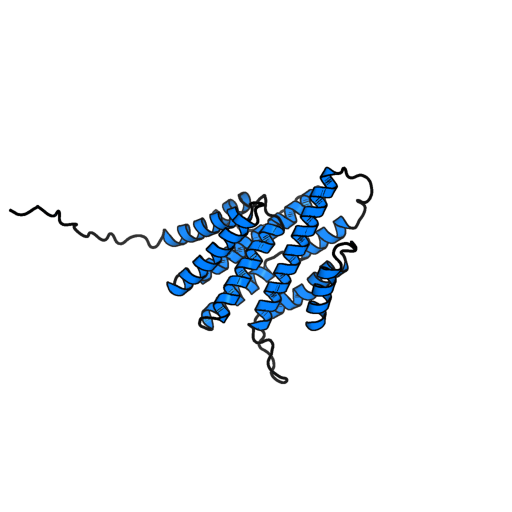 1 90 ? 9.321 -5.241 -24.942 1.00 47.25 90 ALA A O 1
ATOM 683 N N . SER A 1 91 ? 7.468 -4.008 -24.751 1.00 42.34 91 SER A N 1
ATOM 684 C CA . SER A 1 91 ? 6.743 -4.656 -25.859 1.00 42.34 91 SER A CA 1
ATOM 685 C C . SER A 1 91 ? 5.571 -3.820 -26.406 1.00 42.34 91 SER A C 1
ATOM 687 O O . SER A 1 91 ? 4.873 -3.120 -25.678 1.00 42.34 91 SER A O 1
ATOM 689 N N . THR A 1 92 ? 5.299 -3.945 -27.711 1.00 38.09 92 THR A N 1
ATOM 690 C CA . THR A 1 92 ? 4.238 -3.254 -28.480 1.00 38.09 92 THR A CA 1
ATOM 691 C C . THR A 1 92 ? 2.836 -3.875 -28.319 1.00 38.09 92 THR A C 1
ATOM 693 O O . THR A 1 92 ? 2.040 -3.861 -29.259 1.00 38.09 92 THR A O 1
ATOM 696 N N . LYS A 1 93 ? 2.499 -4.471 -27.169 1.00 36.91 93 LYS A N 1
ATOM 697 C CA . LYS A 1 93 ? 1.165 -5.061 -26.941 1.00 36.91 93 LYS A CA 1
ATOM 698 C C . LYS A 1 93 ? 0.490 -4.456 -25.715 1.00 36.91 93 LYS A C 1
ATOM 700 O O . LYS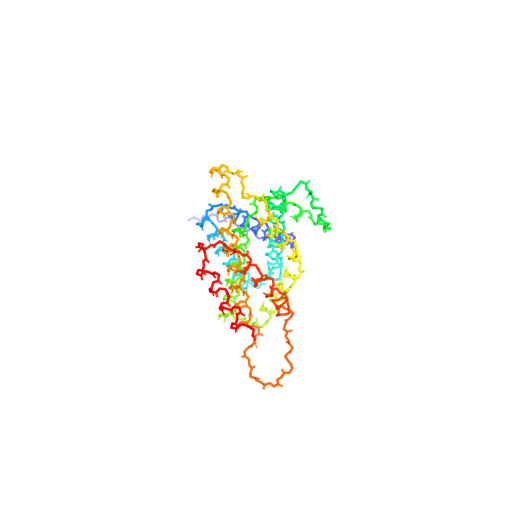 A 1 93 ? 0.967 -4.584 -24.595 1.00 36.91 93 LYS A O 1
ATOM 705 N N . ALA A 1 94 ? -0.641 -3.797 -25.959 1.00 36.94 94 ALA A N 1
ATOM 706 C CA . ALA A 1 94 ? -1.460 -3.163 -24.938 1.00 36.94 94 ALA A CA 1
ATOM 707 C C . ALA A 1 94 ? -2.212 -4.215 -24.107 1.00 36.94 94 ALA A C 1
ATOM 709 O O . ALA A 1 94 ? -2.990 -5.001 -24.651 1.00 36.94 94 ALA A O 1
ATOM 710 N N . LEU A 1 95 ? -2.006 -4.201 -22.790 1.00 41.34 95 LEU A N 1
ATOM 711 C CA . LEU A 1 95 ? -2.794 -4.991 -21.849 1.00 41.34 95 LEU A CA 1
ATOM 712 C C . LEU A 1 95 ? -4.130 -4.274 -21.593 1.00 41.34 95 LEU A C 1
ATOM 714 O O . LEU A 1 95 ? -4.156 -3.134 -21.126 1.00 41.34 95 LEU A O 1
ATOM 718 N N . VAL A 1 96 ? -5.250 -4.930 -21.900 1.00 41.03 96 VAL A N 1
ATOM 719 C CA . VAL A 1 96 ? -6.592 -4.418 -21.588 1.00 41.03 96 VAL A CA 1
ATOM 720 C C . VAL A 1 96 ? -7.031 -5.008 -20.252 1.00 41.03 96 VAL A C 1
ATOM 722 O O . VAL A 1 96 ? -7.475 -6.150 -20.184 1.00 41.03 96 VAL A O 1
ATOM 725 N N . LEU A 1 97 ? -6.912 -4.222 -19.182 1.00 45.88 97 LEU A N 1
ATOM 726 C CA . LEU A 1 97 ? -7.476 -4.566 -17.876 1.00 45.88 97 LEU A CA 1
ATOM 727 C C . LEU A 1 97 ? -8.963 -4.188 -17.843 1.00 45.88 97 LEU A C 1
ATOM 729 O O . LEU A 1 97 ? -9.309 -3.007 -17.948 1.00 45.88 97 LEU A O 1
ATOM 733 N N . LYS A 1 98 ? -9.833 -5.195 -17.698 1.00 37.75 98 LYS A N 1
ATOM 734 C CA . LYS A 1 98 ? -11.268 -5.023 -17.435 1.00 37.75 98 LYS A CA 1
ATOM 735 C C . LYS A 1 98 ? -11.477 -4.702 -15.957 1.00 37.75 98 LYS A C 1
ATOM 737 O O . LYS A 1 98 ? -11.199 -5.538 -15.110 1.00 37.75 98 LYS A O 1
ATOM 742 N N . HIS A 1 99 ? -12.013 -3.521 -15.674 1.00 47.50 99 HIS A N 1
ATOM 743 C CA . HIS A 1 99 ? -12.619 -3.204 -14.384 1.00 47.50 99 HIS A CA 1
ATOM 744 C C . HIS A 1 99 ? -13.901 -2.413 -14.637 1.00 47.50 99 HIS A C 1
ATOM 746 O O . HIS A 1 99 ? -13.854 -1.386 -15.323 1.00 47.50 99 HIS A O 1
ATOM 752 N N . ASP A 1 100 ? -15.022 -2.860 -14.070 1.00 40.19 100 ASP A N 1
ATOM 753 C CA . ASP A 1 100 ? -16.247 -2.062 -13.980 1.00 40.19 100 ASP A CA 1
ATOM 754 C C . ASP A 1 100 ? -15.961 -0.902 -13.020 1.00 40.19 100 ASP A C 1
ATOM 756 O O . ASP A 1 100 ? -15.936 -1.048 -11.800 1.00 40.19 100 ASP A O 1
ATOM 760 N N . SER A 1 101 ? -15.577 0.234 -13.598 1.00 47.75 101 SER A N 1
ATOM 761 C CA . SER A 1 101 ? -14.941 1.337 -12.879 1.00 47.75 101 SER A CA 1
ATOM 762 C C . SER A 1 101 ? -15.960 2.435 -12.585 1.00 47.75 101 SER A C 1
ATOM 764 O O . SER A 1 101 ? -16.636 2.909 -13.498 1.00 47.75 101 SER A O 1
ATOM 766 N N . SER A 1 102 ? -16.032 2.903 -11.336 1.00 55.47 102 SER A N 1
ATOM 767 C CA . SER A 1 102 ? -16.763 4.133 -11.010 1.00 55.47 102 SER A CA 1
ATOM 768 C C . SER A 1 102 ? -16.092 5.354 -11.662 1.00 55.47 102 SER A C 1
ATOM 770 O O . SER A 1 102 ? -14.891 5.341 -11.956 1.00 55.47 102 SER A O 1
ATOM 772 N N . SER A 1 103 ? -16.838 6.443 -11.873 1.00 56.22 103 SER A N 1
ATOM 773 C CA . SER A 1 103 ? -16.312 7.678 -12.482 1.00 56.22 103 SER A CA 1
ATOM 774 C C . SER A 1 103 ? -15.094 8.249 -11.736 1.00 56.22 103 SER A C 1
ATOM 776 O O . SER A 1 103 ? -14.175 8.772 -12.369 1.00 56.22 103 SER A O 1
ATOM 778 N N . ALA A 1 104 ? -15.040 8.080 -10.410 1.00 49.41 104 ALA A N 1
ATOM 779 C CA . ALA A 1 104 ? -13.917 8.490 -9.568 1.00 49.41 104 ALA A CA 1
ATOM 780 C C . ALA A 1 104 ? -12.647 7.658 -9.827 1.00 49.41 104 ALA A C 1
ATOM 782 O O . ALA A 1 104 ? -11.559 8.222 -9.954 1.00 49.41 104 ALA A O 1
ATOM 783 N N . ILE A 1 105 ? -12.780 6.336 -9.988 1.00 56.94 105 ILE A N 1
ATOM 784 C CA . ILE A 1 105 ? -11.658 5.433 -10.300 1.00 56.94 105 ILE A CA 1
ATOM 785 C C . ILE A 1 105 ? -11.110 5.725 -11.700 1.00 56.94 105 ILE A C 1
ATOM 787 O O . ILE A 1 105 ? -9.896 5.758 -11.889 1.00 56.94 105 ILE A O 1
ATOM 791 N N . ILE A 1 106 ? -11.978 6.009 -12.676 1.00 59.09 106 ILE A N 1
ATOM 792 C CA . ILE A 1 106 ? -11.564 6.382 -14.040 1.00 59.09 106 ILE A CA 1
ATOM 793 C C . ILE A 1 106 ? -10.794 7.710 -14.028 1.00 59.09 106 ILE A C 1
ATOM 795 O O . ILE A 1 106 ? -9.717 7.811 -14.626 1.00 59.09 106 ILE A O 1
ATOM 799 N N . ALA A 1 107 ? -11.316 8.717 -13.321 1.00 57.84 107 ALA A N 1
ATOM 800 C CA . ALA A 1 107 ? -10.658 10.011 -13.174 1.00 57.84 107 ALA A CA 1
ATOM 801 C C . ALA A 1 107 ? -9.278 9.860 -12.516 1.00 57.84 107 ALA A C 1
ATOM 803 O O . ALA A 1 107 ? -8.289 10.387 -13.034 1.00 57.84 107 ALA A O 1
ATOM 804 N N . LEU A 1 108 ? -9.190 9.086 -11.431 1.00 61.09 108 LEU A N 1
ATOM 805 C CA . LEU A 1 108 ? -7.940 8.821 -10.723 1.00 61.09 108 LEU A CA 1
ATOM 806 C C . LEU A 1 108 ? -6.949 8.035 -11.597 1.00 61.09 108 LEU A C 1
ATOM 808 O O . LEU A 1 108 ? -5.800 8.442 -11.743 1.00 61.09 108 LEU A O 1
ATOM 812 N N . LYS A 1 109 ? -7.401 6.987 -12.293 1.00 63.75 109 LYS A N 1
ATOM 813 C CA . LYS A 1 109 ? -6.577 6.203 -13.226 1.00 63.75 109 LYS A CA 1
ATOM 814 C C . LYS A 1 109 ? -5.955 7.072 -14.320 1.00 63.75 109 LYS A C 1
ATOM 816 O O . LYS A 1 109 ? -4.769 6.933 -14.612 1.00 63.75 109 LYS A O 1
ATOM 821 N N . SER A 1 110 ? -6.724 7.999 -14.896 1.00 62.56 110 SER A N 1
ATOM 822 C CA . SER A 1 110 ? -6.227 8.922 -15.929 1.00 62.56 110 SER A CA 1
ATOM 823 C C . SER A 1 110 ? -5.178 9.916 -15.411 1.00 62.56 110 SER A C 1
ATOM 825 O O . SER A 1 110 ? -4.283 10.306 -16.162 1.00 62.56 110 SER A O 1
ATOM 827 N N . LYS A 1 111 ? -5.277 10.290 -14.130 1.00 65.12 111 LYS A N 1
ATOM 828 C CA . LYS A 1 111 ? -4.367 11.196 -13.421 1.00 65.12 111 LYS A CA 1
ATOM 829 C C . LYS A 1 111 ? -3.060 10.511 -13.004 1.00 65.12 111 LYS A C 1
ATOM 831 O O . LYS A 1 111 ? -2.025 11.160 -12.931 1.00 65.12 111 LYS A O 1
ATOM 836 N N . LEU A 1 112 ? -3.095 9.195 -12.797 1.00 65.62 112 LEU A N 1
ATOM 837 C CA . LEU A 1 112 ? -1.973 8.377 -12.330 1.00 65.62 112 LEU A CA 1
ATOM 838 C C . LEU A 1 112 ? -1.058 7.841 -13.450 1.00 65.62 112 LEU A C 1
ATOM 840 O O . LEU A 1 112 ? -0.281 6.919 -13.210 1.00 65.62 112 LEU A O 1
ATOM 844 N N . LYS A 1 113 ? -1.129 8.379 -14.676 1.00 68.62 113 LYS A N 1
ATOM 845 C CA . LYS A 1 113 ? -0.352 7.879 -15.834 1.00 68.62 113 LYS A CA 1
ATOM 846 C C . LYS A 1 113 ? 1.167 7.887 -15.634 1.00 68.62 113 LYS A C 1
ATOM 848 O O . LYS A 1 113 ? 1.854 7.107 -16.280 1.00 68.62 113 LYS A O 1
ATOM 853 N N . ASN A 1 114 ? 1.667 8.737 -14.741 1.00 71.88 114 ASN A N 1
ATOM 854 C CA . ASN A 1 114 ? 3.097 8.901 -14.471 1.00 71.88 114 ASN A CA 1
ATOM 855 C C . ASN A 1 114 ? 3.567 8.099 -13.244 1.00 71.88 114 ASN A C 1
ATOM 857 O O . ASN A 1 114 ? 4.625 8.385 -12.692 1.00 71.88 114 ASN A O 1
ATOM 861 N N . ALA A 1 115 ? 2.772 7.133 -12.772 1.00 79.06 115 ALA A N 1
ATOM 862 C CA . ALA A 1 115 ? 3.157 6.288 -11.651 1.00 79.06 115 ALA A CA 1
ATOM 863 C C . ALA A 1 115 ? 4.407 5.467 -11.982 1.00 79.06 115 ALA A C 1
ATOM 865 O O . ALA A 1 115 ? 4.464 4.767 -12.991 1.00 79.06 115 ALA A O 1
ATOM 866 N N . ASN A 1 116 ? 5.393 5.536 -11.094 1.00 82.56 116 ASN A N 1
ATOM 867 C CA . ASN A 1 116 ? 6.599 4.722 -11.139 1.00 82.56 116 ASN A CA 1
ATOM 868 C C . ASN A 1 116 ? 6.751 3.937 -9.824 1.00 82.56 116 ASN A C 1
ATOM 870 O O . ASN A 1 116 ? 5.996 4.129 -8.864 1.00 82.56 116 ASN A O 1
ATOM 874 N N . TRP A 1 117 ? 7.749 3.055 -9.760 1.00 86.94 117 TRP A N 1
ATOM 875 C CA . TRP A 1 117 ? 8.004 2.237 -8.570 1.00 86.94 117 TRP A CA 1
ATOM 876 C C . TRP A 1 117 ? 8.317 3.068 -7.315 1.00 86.94 117 TRP A C 1
ATOM 878 O O . TRP A 1 117 ? 8.016 2.628 -6.208 1.00 86.94 117 TRP A O 1
ATOM 888 N N . SER A 1 118 ? 8.837 4.292 -7.462 1.00 86.88 118 SER A N 1
ATOM 889 C CA . SER A 1 118 ? 9.074 5.204 -6.334 1.00 86.88 118 SER A CA 1
ATOM 890 C C . SER A 1 118 ? 7.759 5.676 -5.702 1.00 86.88 118 SER A C 1
ATOM 892 O O . SER A 1 118 ? 7.596 5.611 -4.481 1.00 86.88 118 SER A O 1
ATOM 894 N N . SER A 1 119 ? 6.769 6.059 -6.512 1.00 88.75 119 SER A N 1
ATOM 895 C CA . SER A 1 119 ? 5.436 6.429 -6.016 1.00 88.75 119 SER A CA 1
ATOM 896 C C . SER A 1 119 ? 4.731 5.257 -5.331 1.00 88.75 119 SER A C 1
ATOM 898 O O . SER A 1 119 ? 4.133 5.438 -4.268 1.00 88.75 119 SER A O 1
ATOM 900 N N . VAL A 1 120 ? 4.862 4.043 -5.883 1.00 90.88 120 VAL A N 1
ATOM 901 C CA . VAL A 1 120 ? 4.366 2.808 -5.247 1.00 90.88 120 VAL A CA 1
ATOM 902 C C . VAL A 1 120 ? 5.057 2.582 -3.895 1.00 90.88 120 VAL A C 1
ATOM 904 O O . VAL A 1 120 ? 4.400 2.317 -2.889 1.00 90.88 120 VAL A O 1
ATOM 907 N N . ALA A 1 121 ? 6.381 2.739 -3.829 1.00 91.25 121 ALA A N 1
ATOM 908 C CA . ALA A 1 121 ? 7.121 2.624 -2.574 1.00 91.25 121 ALA A CA 1
ATOM 909 C C . ALA A 1 121 ? 6.627 3.640 -1.530 1.00 91.25 121 ALA A C 1
ATOM 911 O O . ALA A 1 121 ? 6.476 3.306 -0.354 1.00 91.25 121 ALA A O 1
ATOM 912 N N . CYS A 1 122 ? 6.317 4.869 -1.950 1.00 92.38 122 CYS A N 1
ATOM 913 C CA . CYS A 1 122 ? 5.825 5.909 -1.052 1.00 92.38 122 CYS A CA 1
ATOM 914 C C . CYS A 1 122 ? 4.499 5.530 -0.386 1.00 92.38 122 CYS A C 1
ATOM 916 O O . CYS A 1 122 ? 4.392 5.648 0.835 1.00 92.38 122 CYS A O 1
ATOM 918 N N . ILE A 1 123 ? 3.519 5.030 -1.143 1.00 93.81 123 ILE A N 1
ATOM 919 C CA . ILE A 1 123 ? 2.224 4.629 -0.574 1.00 93.81 123 ILE A CA 1
ATOM 920 C C . ILE A 1 123 ? 2.358 3.401 0.346 1.00 93.81 123 ILE A C 1
ATOM 922 O O . ILE A 1 123 ? 1.760 3.370 1.419 1.00 93.81 123 ILE A O 1
ATOM 926 N N . ILE A 1 124 ? 3.235 2.442 0.026 1.00 94.88 124 ILE A N 1
ATOM 927 C CA . ILE A 1 124 ? 3.541 1.309 0.921 1.00 94.88 124 ILE A CA 1
ATOM 928 C C . ILE A 1 124 ? 4.155 1.815 2.233 1.00 94.88 124 ILE A C 1
ATOM 930 O O . ILE A 1 124 ? 3.826 1.323 3.315 1.00 94.88 124 ILE A O 1
ATOM 934 N N . ARG A 1 125 ? 5.020 2.835 2.165 1.00 94.81 125 ARG A N 1
ATOM 935 C CA . ARG A 1 125 ? 5.606 3.467 3.353 1.00 94.81 125 ARG A CA 1
ATOM 936 C C . ARG A 1 125 ? 4.547 4.153 4.217 1.00 94.81 125 ARG A C 1
ATOM 938 O O . ARG A 1 125 ? 4.626 4.033 5.438 1.00 94.81 125 ARG A O 1
ATOM 945 N N . VAL A 1 126 ? 3.558 4.811 3.606 1.00 95.44 126 VAL A N 1
ATOM 946 C CA . VAL A 1 126 ? 2.393 5.383 4.309 1.00 95.44 126 VAL A CA 1
ATOM 947 C C . VAL A 1 126 ? 1.628 4.288 5.045 1.00 95.44 126 VAL A C 1
ATOM 949 O O . VAL A 1 126 ? 1.472 4.384 6.259 1.00 95.44 126 VAL A O 1
ATOM 952 N N . LEU A 1 127 ? 1.252 3.204 4.358 1.00 95.44 127 LEU A N 1
ATOM 953 C CA . LEU A 1 127 ? 0.541 2.074 4.969 1.00 95.44 127 LEU A CA 1
ATOM 954 C C . LEU A 1 127 ? 1.320 1.476 6.144 1.00 95.44 127 LEU A C 1
ATOM 956 O O . LEU A 1 127 ? 0.740 1.181 7.187 1.00 95.44 127 LEU A O 1
ATOM 960 N N . ARG A 1 128 ? 2.641 1.330 6.008 1.00 94.19 128 ARG A N 1
ATOM 961 C CA . ARG A 1 128 ? 3.503 0.850 7.094 1.00 94.19 128 ARG A CA 1
ATOM 962 C C . ARG A 1 128 ? 3.550 1.817 8.279 1.00 94.19 128 ARG A C 1
ATOM 964 O O . ARG A 1 128 ? 3.650 1.365 9.418 1.00 94.19 128 ARG A O 1
ATOM 971 N N . ASN A 1 129 ? 3.558 3.122 8.029 1.00 93.31 129 ASN A N 1
ATOM 972 C CA . ASN A 1 129 ? 3.587 4.124 9.090 1.00 93.31 129 ASN A CA 1
ATOM 973 C C . ASN A 1 129 ? 2.249 4.185 9.831 1.00 93.31 129 ASN A C 1
ATOM 975 O O . ASN A 1 129 ? 2.269 4.162 11.054 1.00 93.31 129 ASN A O 1
ATOM 979 N N . ILE A 1 130 ? 1.123 4.118 9.115 1.00 93.44 130 ILE A N 1
ATOM 980 C CA . ILE A 1 130 ? -0.212 3.955 9.709 1.00 93.44 130 ILE A CA 1
ATOM 981 C C . ILE A 1 130 ? -0.234 2.735 10.635 1.00 93.44 130 ILE A C 1
ATOM 983 O O . ILE A 1 130 ? -0.577 2.836 11.807 1.00 93.44 130 ILE A O 1
ATOM 987 N N . LEU A 1 131 ? 0.239 1.589 10.137 1.00 91.56 131 LEU A N 1
ATOM 988 C CA . LEU A 1 131 ? 0.341 0.363 10.922 1.00 91.56 131 LEU A CA 1
ATOM 989 C C . LEU A 1 131 ? 1.166 0.563 12.201 1.00 91.56 131 LEU A C 1
ATOM 991 O O . LEU A 1 131 ? 0.830 0.017 13.244 1.00 91.56 131 LEU A O 1
ATOM 995 N N . LYS A 1 132 ? 2.256 1.333 12.144 1.00 88.81 132 LYS A N 1
ATOM 996 C CA . LYS A 1 132 ? 3.059 1.653 13.331 1.00 88.81 132 LYS A CA 1
ATOM 997 C C . LYS A 1 132 ? 2.320 2.540 14.328 1.00 88.81 132 LYS A C 1
ATOM 999 O O . LYS A 1 132 ? 2.495 2.293 15.515 1.00 88.81 132 LYS A O 1
ATOM 1004 N N . CYS A 1 133 ? 1.531 3.513 13.875 1.00 84.75 133 CYS A N 1
ATOM 1005 C CA . CYS A 1 133 ? 0.698 4.334 14.758 1.00 84.75 133 CYS A CA 1
ATOM 1006 C C . CYS A 1 133 ? -0.328 3.459 15.492 1.00 84.75 133 CYS A C 1
ATOM 1008 O O . CYS A 1 133 ? -0.404 3.510 16.715 1.00 84.75 133 CYS A O 1
ATOM 1010 N N . LEU A 1 134 ? -0.973 2.528 14.776 1.00 82.25 134 LEU A N 1
ATOM 1011 C CA . LEU A 1 134 ? -1.885 1.539 15.369 1.00 82.25 134 LEU A CA 1
ATOM 1012 C C . LEU A 1 134 ? -1.209 0.618 16.410 1.00 82.25 134 LEU A C 1
ATOM 1014 O O . LEU A 1 134 ? -1.892 0.048 17.249 1.00 82.25 134 LEU A O 1
ATOM 1018 N N . LYS A 1 135 ? 0.130 0.452 16.395 1.00 66.38 135 LYS A N 1
ATOM 1019 C CA . LYS A 1 135 ? 0.841 -0.300 17.458 1.00 66.38 135 LYS A CA 1
ATOM 1020 C C . LYS A 1 135 ? 0.853 0.423 18.797 1.00 66.38 135 LYS A C 1
ATOM 1022 O O . LYS A 1 135 ? 1.051 -0.233 19.816 1.00 66.38 135 LYS A O 1
ATOM 1027 N N . GLN A 1 136 ? 0.848 1.753 18.768 1.00 57.06 136 GLN A N 1
ATOM 1028 C CA . GLN A 1 136 ? 1.127 2.584 19.938 1.00 57.06 136 GLN A CA 1
ATOM 1029 C C . GLN A 1 136 ? -0.157 3.037 20.629 1.00 57.06 136 GLN A C 1
ATOM 1031 O O . GLN A 1 136 ? -0.130 3.218 21.840 1.00 57.06 136 GLN A O 1
ATOM 1036 N N . ASP A 1 137 ? -1.265 3.099 19.888 1.00 53.41 137 ASP A N 1
ATOM 1037 C CA . ASP A 1 137 ? -2.575 3.513 20.371 1.00 53.41 137 ASP A CA 1
ATOM 1038 C C . ASP A 1 137 ? -3.690 2.685 19.678 1.00 53.41 137 ASP A C 1
ATOM 1040 O O . ASP A 1 137 ? -3.893 2.807 18.473 1.00 53.41 137 ASP A O 1
ATOM 1044 N N . ILE A 1 138 ? -4.454 1.916 20.475 1.00 56.03 138 ILE A N 1
ATOM 1045 C CA . ILE A 1 138 ? -5.902 1.612 20.302 1.00 56.03 138 ILE A CA 1
ATOM 1046 C C . ILE A 1 138 ? -6.375 0.334 19.537 1.00 56.03 138 ILE A C 1
ATOM 1048 O O . ILE A 1 138 ? -5.848 -0.073 18.508 1.00 56.03 138 ILE A O 1
ATOM 1052 N N . GLU A 1 139 ? -7.442 -0.243 20.131 1.00 64.94 139 GLU A N 1
ATOM 1053 C CA . GLU A 1 139 ? -8.499 -1.206 19.724 1.00 64.94 139 GLU A CA 1
ATOM 1054 C C . GLU A 1 139 ? -8.282 -2.201 18.567 1.00 64.94 139 GLU A C 1
ATOM 1056 O O . GLU A 1 139 ? -8.154 -1.846 17.393 1.00 64.94 139 GLU A O 1
ATOM 1061 N N . ASP A 1 140 ? -8.489 -3.485 18.895 1.00 73.06 140 ASP A N 1
ATOM 1062 C CA . ASP A 1 140 ? -8.501 -4.646 17.989 1.00 73.06 140 ASP A CA 1
ATOM 1063 C C . ASP A 1 140 ? -9.345 -4.453 16.712 1.00 73.06 140 ASP A C 1
ATOM 1065 O O . ASP A 1 140 ? -9.065 -5.065 15.677 1.00 73.06 140 ASP A O 1
ATOM 1069 N N . GLN A 1 141 ? -10.378 -3.603 16.750 1.00 83.75 141 GLN A N 1
ATOM 1070 C CA . GLN A 1 141 ? -11.258 -3.356 15.608 1.00 83.75 141 GLN A CA 1
ATOM 1071 C C . GLN A 1 141 ? -10.583 -2.541 14.494 1.00 83.75 141 GLN A C 1
ATOM 1073 O O . GLN A 1 141 ? -10.700 -2.920 13.326 1.00 83.75 141 GLN A O 1
ATOM 1078 N N . LEU A 1 142 ? -9.851 -1.470 14.819 1.00 88.12 142 LEU A N 1
ATOM 1079 C CA . LEU A 1 142 ? -9.159 -0.642 13.818 1.00 88.12 142 LEU A CA 1
ATOM 1080 C C . LEU A 1 142 ? -8.049 -1.433 13.129 1.00 88.12 142 LEU A C 1
ATOM 1082 O O . LEU A 1 142 ? -7.907 -1.387 11.901 1.00 88.12 142 LEU A O 1
ATOM 1086 N N . LEU A 1 143 ? -7.315 -2.223 13.918 1.00 87.94 143 LEU A N 1
ATOM 1087 C CA . LEU A 1 143 ? -6.311 -3.142 13.405 1.00 87.94 143 LEU A CA 1
ATOM 1088 C C . LEU A 1 143 ? -6.944 -4.194 12.486 1.00 87.94 143 LEU A C 1
ATOM 1090 O O . LEU A 1 143 ? -6.429 -4.443 11.398 1.00 87.94 143 LEU A O 1
ATOM 1094 N N . LYS A 1 144 ? -8.089 -4.772 12.860 1.00 87.25 144 LYS A N 1
ATOM 1095 C CA . LYS A 1 144 ? -8.806 -5.735 12.011 1.00 87.25 144 LYS A CA 1
ATOM 1096 C C . LYS A 1 144 ? -9.227 -5.128 10.669 1.00 87.25 144 LYS A C 1
ATOM 1098 O O . LYS A 1 144 ? -9.013 -5.758 9.634 1.00 87.25 144 LYS A O 1
ATOM 1103 N N . VAL A 1 145 ? -9.782 -3.913 10.662 1.00 90.62 145 VAL A N 1
ATOM 1104 C CA . VAL A 1 145 ? -10.131 -3.188 9.423 1.00 90.62 145 VAL A CA 1
ATOM 1105 C C . VAL A 1 145 ? -8.896 -2.971 8.553 1.00 90.62 145 VAL A C 1
ATOM 1107 O O . VAL A 1 145 ? -8.921 -3.256 7.351 1.00 90.62 145 VAL A O 1
ATOM 1110 N N . TYR A 1 146 ? -7.793 -2.535 9.163 1.00 92.19 146 TYR A N 1
ATOM 1111 C CA . TYR A 1 146 ? -6.524 -2.353 8.471 1.00 92.19 146 TYR A CA 1
ATOM 1112 C C . TYR A 1 146 ? -6.045 -3.669 7.835 1.00 92.19 146 TYR A C 1
ATOM 1114 O O . TYR A 1 146 ? -5.780 -3.714 6.633 1.00 92.19 146 TYR A O 1
ATOM 1122 N N . LEU A 1 147 ? -5.973 -4.759 8.607 1.00 90.50 147 LEU A N 1
ATOM 1123 C CA . LEU A 1 147 ? -5.470 -6.047 8.119 1.00 90.50 147 LEU A CA 1
ATOM 1124 C C . LEU A 1 147 ? -6.363 -6.629 7.014 1.00 90.50 147 LEU A C 1
ATOM 1126 O O . LEU A 1 147 ? -5.838 -7.188 6.050 1.00 90.50 147 LEU A O 1
ATOM 1130 N N . ASN A 1 148 ? -7.688 -6.482 7.118 1.00 90.62 148 ASN A N 1
ATOM 1131 C CA . ASN A 1 148 ? -8.628 -6.891 6.070 1.00 90.62 148 ASN A CA 1
ATOM 1132 C C . ASN A 1 148 ? -8.427 -6.086 4.783 1.00 90.62 148 ASN A C 1
ATOM 1134 O O . ASN A 1 148 ? -8.346 -6.673 3.704 1.00 90.62 148 ASN A O 1
ATOM 1138 N N . SER A 1 149 ? -8.281 -4.764 4.900 1.00 92.62 149 SER A N 1
ATOM 1139 C CA . SER A 1 149 ? -8.059 -3.871 3.757 1.00 92.62 149 SER A CA 1
ATOM 1140 C C . SER A 1 149 ? -6.754 -4.204 3.034 1.00 92.62 149 SER A C 1
ATOM 1142 O O . SER A 1 149 ? -6.742 -4.355 1.813 1.00 92.62 149 SER A O 1
ATOM 1144 N N . ILE A 1 150 ? -5.664 -4.410 3.784 1.00 92.75 150 ILE A N 1
ATOM 1145 C CA . ILE A 1 150 ? -4.380 -4.835 3.211 1.00 92.75 150 ILE A CA 1
ATOM 1146 C C . ILE A 1 150 ? -4.494 -6.217 2.572 1.00 92.75 150 ILE A C 1
ATOM 1148 O O . ILE A 1 150 ? -3.984 -6.406 1.474 1.00 92.75 150 ILE A O 1
ATOM 1152 N N . SER A 1 151 ? -5.164 -7.175 3.217 1.00 91.31 151 SER A N 1
ATOM 1153 C CA . SER A 1 151 ? -5.348 -8.513 2.645 1.00 91.31 151 SER A CA 1
ATOM 1154 C C . SER A 1 151 ? -6.069 -8.453 1.302 1.00 91.31 151 SER A C 1
ATOM 1156 O O . SER A 1 151 ? -5.613 -9.067 0.343 1.00 91.31 151 SER A O 1
ATOM 1158 N N . TYR A 1 152 ? -7.159 -7.688 1.221 1.00 90.19 152 TYR A N 1
ATOM 1159 C CA . TYR A 1 152 ? -7.890 -7.480 -0.026 1.00 90.19 152 TYR A CA 1
ATOM 1160 C C . TYR A 1 152 ? -7.004 -6.818 -1.088 1.00 90.19 152 TYR A C 1
ATOM 1162 O O . TYR A 1 152 ? -6.940 -7.290 -2.219 1.00 90.19 152 TYR A O 1
ATOM 1170 N N . CYS A 1 153 ? -6.267 -5.771 -0.708 1.00 90.06 153 CYS A N 1
ATOM 1171 C CA . CYS A 1 153 ? -5.366 -5.061 -1.611 1.00 90.06 153 CYS A CA 1
ATOM 1172 C C . CYS A 1 153 ? -4.243 -5.950 -2.154 1.00 90.06 153 CYS A C 1
ATOM 1174 O O . CYS A 1 153 ? -3.874 -5.840 -3.317 1.00 90.06 153 CYS A O 1
ATOM 1176 N N . LEU A 1 154 ? -3.661 -6.813 -1.319 1.00 89.94 154 LEU A N 1
ATOM 1177 C CA . LEU A 1 154 ? -2.630 -7.743 -1.770 1.00 89.94 154 LEU A CA 1
ATOM 1178 C C . LEU A 1 154 ? -3.225 -8.789 -2.714 1.00 89.94 154 LEU A C 1
ATOM 1180 O O . LEU A 1 154 ? -2.593 -9.100 -3.714 1.00 89.94 154 LEU A O 1
ATOM 1184 N N . ALA A 1 155 ? -4.439 -9.274 -2.458 1.00 88.88 155 ALA A N 1
ATOM 1185 C CA . ALA A 1 155 ? -5.100 -10.232 -3.339 1.00 88.88 155 ALA A CA 1
ATOM 1186 C C . ALA A 1 155 ? -5.511 -9.628 -4.700 1.00 88.88 155 ALA A C 1
ATOM 1188 O O . ALA A 1 155 ? -5.566 -10.355 -5.691 1.00 88.88 155 ALA A O 1
ATOM 1189 N N . SER A 1 156 ? -5.798 -8.320 -4.771 1.00 86.19 156 SER A N 1
ATOM 1190 C CA . SER A 1 156 ? -6.240 -7.660 -6.010 1.00 86.19 156 SER A CA 1
ATOM 1191 C C . SER A 1 156 ? -5.103 -7.288 -6.964 1.00 86.19 156 SER A C 1
ATOM 1193 O O . SER A 1 156 ? -5.325 -7.129 -8.165 1.00 86.19 156 SER A O 1
ATOM 1195 N N . VAL A 1 157 ? -3.872 -7.160 -6.463 1.00 84.00 157 VAL A N 1
ATOM 1196 C CA . VAL A 1 157 ? -2.724 -6.774 -7.289 1.00 84.00 157 VAL A CA 1
ATOM 1197 C C . VAL A 1 157 ? -2.326 -7.911 -8.249 1.00 84.00 157 VAL A C 1
ATOM 1199 O O . VAL A 1 157 ? -2.131 -9.047 -7.815 1.00 84.00 157 VAL A O 1
ATOM 1202 N N . PRO A 1 158 ? -2.113 -7.627 -9.551 1.00 80.19 158 PRO A N 1
ATOM 1203 C CA . PRO A 1 158 ? -1.706 -8.630 -10.535 1.00 80.19 158 PRO A CA 1
ATOM 1204 C C . PRO A 1 158 ? -0.201 -8.938 -10.440 1.00 80.19 158 PRO A C 1
ATOM 1206 O O . PRO A 1 158 ? 0.594 -8.538 -11.293 1.00 80.19 158 PRO A O 1
ATOM 1209 N N . TRP A 1 159 ? 0.215 -9.645 -9.387 1.00 81.81 159 TRP A N 1
ATOM 1210 C CA . TRP A 1 159 ? 1.629 -9.950 -9.122 1.00 81.81 159 TRP A CA 1
ATOM 1211 C C . TRP A 1 159 ? 2.311 -10.755 -10.235 1.00 81.81 159 TRP A C 1
ATOM 1213 O O . TRP A 1 159 ? 3.504 -10.567 -10.460 1.00 81.81 159 TRP A O 1
ATOM 1223 N N . ASP A 1 160 ? 1.564 -11.590 -10.966 1.00 75.88 160 ASP A N 1
ATOM 1224 C CA . ASP A 1 160 ? 2.084 -12.385 -12.090 1.00 75.88 160 ASP A CA 1
ATOM 1225 C C . ASP A 1 160 ? 2.682 -11.510 -13.202 1.00 75.88 160 ASP A C 1
ATOM 1227 O O . ASP A 1 160 ? 3.721 -11.835 -13.773 1.00 75.88 160 ASP A O 1
ATOM 1231 N N . SER A 1 161 ? 2.087 -10.344 -13.470 1.00 70.94 161 SER A N 1
ATOM 1232 C CA . SER A 1 161 ? 2.591 -9.413 -14.488 1.00 70.94 161 SER A CA 1
ATOM 1233 C C . SER A 1 161 ? 3.932 -8.779 -14.105 1.00 70.94 161 SER A C 1
ATOM 1235 O O . SER A 1 161 ? 4.649 -8.280 -14.970 1.00 70.94 161 SER A O 1
ATOM 1237 N N . MET A 1 162 ? 4.293 -8.790 -12.820 1.00 70.12 162 MET A N 1
ATOM 1238 C CA . MET A 1 162 ? 5.584 -8.291 -12.347 1.00 70.12 162 MET A CA 1
ATOM 1239 C C . MET A 1 162 ? 6.717 -9.270 -12.665 1.00 70.12 162 MET A C 1
ATOM 1241 O O . MET A 1 162 ? 7.824 -8.840 -12.985 1.00 70.12 162 MET A O 1
ATOM 1245 N N . ASP A 1 163 ? 6.432 -10.574 -12.652 1.00 63.81 163 ASP A N 1
ATOM 1246 C CA . ASP A 1 163 ? 7.401 -11.614 -13.004 1.00 63.81 163 ASP A CA 1
ATOM 1247 C C . ASP A 1 163 ? 7.820 -11.510 -14.482 1.00 63.81 163 ASP A C 1
ATOM 1249 O O . ASP A 1 163 ? 9.007 -11.613 -14.805 1.00 63.81 163 ASP A O 1
ATOM 1253 N N . GLU A 1 164 ? 6.873 -11.207 -15.377 1.00 59.38 164 GLU A N 1
ATOM 1254 C CA . GLU A 1 164 ? 7.118 -11.059 -16.820 1.00 59.38 164 GLU A CA 1
ATOM 1255 C C . GLU A 1 164 ? 8.029 -9.867 -17.159 1.00 59.38 164 GLU A C 1
ATOM 1257 O O . GLU A 1 164 ? 8.912 -9.980 -18.017 1.00 59.38 164 GLU A O 1
ATOM 1262 N N . VAL A 1 165 ? 7.872 -8.738 -16.454 1.00 58.81 165 VAL A N 1
ATOM 1263 C CA . VAL A 1 165 ? 8.719 -7.543 -16.635 1.00 58.81 165 VAL A CA 1
ATOM 1264 C C . VAL A 1 165 ? 10.189 -7.859 -16.334 1.00 58.81 165 VAL A C 1
ATOM 1266 O O . VAL A 1 165 ? 11.081 -7.343 -17.009 1.00 58.81 165 VAL A O 1
ATOM 1269 N N . HIS A 1 166 ? 10.462 -8.738 -15.366 1.00 54.56 166 HIS A N 1
ATOM 1270 C CA . HIS A 1 166 ? 11.827 -9.121 -14.998 1.00 54.56 166 HIS A CA 1
ATOM 1271 C C . HIS A 1 166 ? 12.472 -10.091 -15.992 1.00 54.56 166 HIS A C 1
ATOM 1273 O O . HIS A 1 166 ? 13.659 -9.954 -16.294 1.00 54.56 166 HIS A O 1
ATOM 1279 N N . VAL A 1 167 ? 11.705 -11.029 -16.552 1.00 48.25 167 VAL A N 1
ATOM 1280 C CA . VAL A 1 167 ? 12.218 -11.970 -17.563 1.00 48.25 167 VAL A CA 1
ATOM 1281 C C . VAL A 1 167 ? 12.558 -11.241 -18.871 1.00 48.25 167 VAL A C 1
ATOM 1283 O O . VAL A 1 167 ? 13.602 -11.509 -19.466 1.00 48.25 167 VAL A O 1
ATOM 1286 N N . GLY A 1 168 ? 11.740 -10.264 -19.282 1.00 44.72 168 GLY A N 1
ATOM 1287 C CA . GLY A 1 168 ? 11.960 -9.483 -20.507 1.00 44.72 168 GLY A CA 1
ATOM 1288 C C . GLY A 1 168 ? 13.141 -8.503 -20.456 1.00 44.72 168 GLY A C 1
ATOM 1289 O O . GLY A 1 168 ? 13.676 -8.146 -21.500 1.00 44.72 168 GLY A O 1
ATOM 1290 N N . GLN A 1 169 ? 13.578 -8.073 -19.267 1.00 49.97 169 GLN A N 1
ATOM 1291 C CA . GLN A 1 169 ? 14.734 -7.173 -19.112 1.00 49.97 169 GLN A CA 1
ATOM 1292 C C . GLN A 1 169 ? 16.088 -7.901 -19.181 1.00 49.97 169 GLN A C 1
ATOM 1294 O O . GLN A 1 169 ? 17.082 -7.289 -19.573 1.00 49.97 169 GLN A O 1
ATOM 1299 N N . ASN A 1 170 ? 16.122 -9.195 -18.843 1.00 45.22 170 ASN A N 1
ATOM 1300 C CA . ASN A 1 170 ? 17.341 -10.013 -18.834 1.00 45.22 170 ASN A CA 1
ATOM 1301 C C . ASN A 1 170 ? 17.627 -10.713 -20.178 1.00 45.22 170 ASN A C 1
ATOM 1303 O O . ASN A 1 170 ? 18.755 -11.148 -20.407 1.00 45.22 170 ASN A O 1
ATOM 1307 N N . GLY A 1 171 ? 16.637 -10.813 -21.071 1.00 43.12 171 GLY A N 1
ATOM 1308 C CA . GLY A 1 171 ? 16.805 -11.344 -22.425 1.00 43.12 171 GLY A CA 1
ATOM 1309 C C . GLY A 1 171 ? 17.115 -10.243 -23.447 1.00 43.12 171 GLY A C 1
ATOM 1310 O O . GLY A 1 171 ? 16.304 -9.355 -23.677 1.00 43.12 171 GLY A O 1
ATOM 1311 N N . ASP A 1 172 ? 18.276 -10.320 -24.096 1.00 40.50 172 ASP A N 1
ATOM 1312 C CA . ASP A 1 172 ? 18.588 -9.725 -25.411 1.00 40.50 172 ASP A CA 1
ATOM 1313 C C . ASP A 1 172 ? 18.854 -8.212 -25.589 1.00 40.50 172 ASP A C 1
ATOM 1315 O O . ASP A 1 172 ? 19.197 -7.798 -26.698 1.00 40.50 172 ASP A O 1
ATOM 1319 N N . ALA A 1 173 ? 18.851 -7.361 -24.557 1.00 42.16 173 ALA A N 1
ATOM 1320 C CA . ALA A 1 173 ? 19.116 -5.917 -24.748 1.00 42.16 173 ALA A CA 1
ATOM 1321 C C . ALA A 1 173 ? 20.559 -5.440 -24.450 1.00 42.16 173 ALA A C 1
ATOM 1323 O O . ALA A 1 173 ? 20.790 -4.234 -24.309 1.00 42.16 173 ALA A O 1
ATOM 1324 N N . LEU A 1 174 ? 21.552 -6.335 -24.375 1.00 41.50 174 LEU A N 1
ATOM 1325 C CA . LEU A 1 174 ? 22.964 -5.966 -24.172 1.00 41.50 174 LEU A CA 1
ATOM 1326 C C . LEU A 1 174 ? 23.700 -5.743 -25.503 1.00 41.50 174 LEU A C 1
ATOM 1328 O O . LEU A 1 174 ? 24.709 -6.380 -25.790 1.00 41.50 174 LEU A O 1
ATOM 1332 N N . ARG A 1 175 ? 23.210 -4.835 -26.349 1.00 41.19 175 ARG A N 1
ATOM 1333 C CA . ARG A 1 175 ? 24.053 -4.181 -27.365 1.00 41.19 175 ARG A CA 1
ATOM 1334 C C . ARG A 1 175 ? 23.280 -3.050 -28.026 1.00 41.19 175 ARG A C 1
ATOM 1336 O O . ARG A 1 175 ? 22.354 -3.309 -28.780 1.00 41.19 175 ARG A O 1
ATOM 1343 N N . LYS A 1 176 ? 23.758 -1.818 -27.826 1.00 43.72 176 LYS A N 1
ATOM 1344 C CA . LYS A 1 176 ? 23.262 -0.537 -28.375 1.00 43.72 176 LYS A CA 1
ATOM 1345 C C . LYS A 1 176 ? 22.207 0.145 -27.499 1.00 43.72 176 LYS A C 1
ATOM 1347 O O . LYS A 1 176 ? 21.016 0.090 -27.764 1.00 43.72 176 LYS A O 1
ATOM 1352 N N . SER A 1 177 ? 22.665 0.867 -26.486 1.00 46.12 177 SER A N 1
ATOM 1353 C CA . SER A 1 177 ? 21.854 1.875 -25.805 1.00 46.12 177 SER A CA 1
ATOM 1354 C C . SER A 1 177 ? 22.713 3.124 -25.635 1.00 46.12 177 SER A C 1
ATOM 1356 O O . SER A 1 177 ? 23.874 3.009 -25.260 1.00 46.12 177 SER A O 1
ATOM 1358 N N . SER A 1 178 ? 22.190 4.298 -25.980 1.00 53.09 178 SER A N 1
ATOM 1359 C CA . SER A 1 178 ? 22.868 5.582 -25.761 1.00 53.09 178 SER A CA 1
ATOM 1360 C C . SER A 1 178 ? 22.947 5.908 -24.261 1.00 53.09 178 SER A C 1
ATOM 1362 O O . SER A 1 178 ? 22.170 5.364 -23.471 1.00 53.09 178 SER A O 1
ATOM 1364 N N . GLU A 1 179 ? 23.853 6.808 -23.860 1.00 49.78 179 GLU A N 1
ATOM 1365 C CA . GLU A 1 179 ? 24.038 7.248 -22.459 1.00 49.78 179 GLU A CA 1
ATOM 1366 C C . GLU A 1 179 ? 22.725 7.687 -21.782 1.00 49.78 179 GLU A C 1
ATOM 1368 O O . GLU A 1 179 ? 22.497 7.379 -20.612 1.00 49.78 179 GLU A O 1
ATOM 1373 N N . GLY A 1 180 ? 21.804 8.312 -22.527 1.00 49.59 180 GLY A N 1
ATOM 1374 C CA . GLY A 1 180 ? 20.489 8.709 -22.009 1.00 49.59 180 GLY A CA 1
ATOM 1375 C C . GLY A 1 180 ? 19.589 7.528 -21.625 1.00 49.59 180 GLY A C 1
ATOM 1376 O O . GLY A 1 180 ? 18.910 7.572 -20.603 1.00 49.59 180 GLY A O 1
ATOM 1377 N N . ALA A 1 181 ? 19.623 6.433 -22.387 1.00 54.34 181 ALA A N 1
ATOM 1378 C CA . ALA A 1 181 ? 18.831 5.239 -22.094 1.00 54.34 181 ALA A CA 1
ATOM 1379 C C . ALA A 1 181 ? 19.446 4.374 -20.974 1.00 54.34 181 ALA A C 1
ATOM 1381 O O . ALA A 1 181 ? 18.719 3.646 -20.298 1.00 54.34 181 ALA A O 1
ATOM 1382 N N . PHE A 1 182 ? 20.753 4.501 -20.711 1.00 54.94 182 PHE A N 1
ATOM 1383 C CA . PHE A 1 182 ? 21.387 3.917 -19.524 1.00 54.94 182 PHE A CA 1
ATOM 1384 C C . PHE A 1 182 ? 20.954 4.619 -18.233 1.00 54.94 182 PHE A C 1
ATOM 1386 O O . PHE A 1 182 ? 20.569 3.943 -17.279 1.00 54.94 182 PHE A O 1
ATOM 1393 N N . HIS A 1 183 ? 20.937 5.957 -18.214 1.00 57.22 183 HIS A N 1
ATOM 1394 C CA . HIS A 1 183 ? 20.486 6.716 -17.044 1.00 57.22 183 HIS A CA 1
ATOM 1395 C C . HIS A 1 183 ? 19.029 6.412 -16.675 1.00 57.22 183 HIS A C 1
ATOM 1397 O O . HIS A 1 183 ? 18.730 6.167 -15.509 1.00 57.22 183 HIS A O 1
ATOM 1403 N N . THR A 1 184 ? 18.123 6.349 -17.655 1.00 59.97 184 THR A N 1
ATOM 1404 C CA . THR A 1 184 ? 16.712 6.029 -17.384 1.00 59.97 184 THR A CA 1
ATOM 1405 C C . THR A 1 184 ? 16.521 4.599 -16.862 1.00 59.97 184 THR A C 1
ATOM 1407 O O . THR A 1 184 ? 15.692 4.386 -15.979 1.00 59.97 184 THR A O 1
ATOM 1410 N N . LYS A 1 185 ? 17.305 3.625 -17.350 1.00 63.97 185 LYS A N 1
ATOM 1411 C CA . LYS A 1 185 ? 17.285 2.244 -16.836 1.00 63.97 185 LYS A CA 1
ATOM 1412 C C . LYS A 1 185 ? 17.824 2.146 -15.407 1.00 63.97 185 LYS A C 1
ATOM 1414 O O . LYS A 1 185 ? 17.252 1.421 -14.600 1.00 63.97 185 LYS A O 1
ATOM 1419 N N . ALA A 1 186 ? 18.882 2.890 -15.082 1.00 62.00 186 ALA A N 1
ATOM 1420 C CA . ALA A 1 186 ? 19.451 2.918 -13.735 1.00 62.00 186 ALA A CA 1
ATOM 1421 C C . ALA A 1 186 ? 18.461 3.488 -12.702 1.00 62.00 186 ALA A C 1
ATOM 1423 O O . ALA A 1 186 ? 18.275 2.890 -11.645 1.00 62.00 186 ALA A O 1
ATOM 1424 N N . VAL A 1 187 ? 17.763 4.581 -13.039 1.00 66.69 187 VAL A N 1
ATOM 1425 C CA . VAL A 1 187 ? 16.728 5.192 -12.179 1.00 66.69 187 VAL A CA 1
ATOM 1426 C C . VAL A 1 187 ? 15.527 4.252 -11.979 1.00 66.69 187 VAL A C 1
ATOM 1428 O O . VAL A 1 187 ? 14.996 4.124 -10.873 1.00 66.69 187 VAL A O 1
ATOM 1431 N N . GLU A 1 188 ? 15.103 3.539 -13.028 1.00 69.44 188 GLU A N 1
ATOM 1432 C CA . GLU A 1 188 ? 14.021 2.547 -12.933 1.00 69.44 188 GLU A CA 1
ATOM 1433 C C . GLU A 1 188 ? 14.420 1.354 -12.046 1.00 69.44 188 GLU A C 1
ATOM 1435 O O . GLU A 1 188 ? 13.645 0.940 -11.181 1.00 69.44 188 GLU A O 1
ATOM 1440 N N . LEU A 1 189 ? 15.653 0.856 -12.187 1.00 70.75 189 LEU A N 1
ATOM 1441 C CA . LEU A 1 189 ? 16.191 -0.217 -11.350 1.00 70.75 189 LEU A CA 1
ATOM 1442 C C . LEU A 1 189 ? 16.282 0.203 -9.875 1.00 70.75 189 LEU A C 1
ATOM 1444 O O . LEU A 1 189 ? 15.867 -0.549 -8.993 1.00 70.75 189 LEU A O 1
ATOM 1448 N N . GLU A 1 190 ? 16.784 1.407 -9.602 1.00 74.06 190 GLU A N 1
ATOM 1449 C CA . GLU A 1 190 ? 16.887 1.947 -8.245 1.00 74.06 190 GLU A CA 1
ATOM 1450 C C . GLU A 1 190 ? 15.505 2.071 -7.589 1.00 74.06 190 GLU A C 1
ATOM 1452 O O . GLU A 1 190 ? 15.291 1.563 -6.484 1.00 74.06 190 GLU A O 1
ATOM 1457 N N . SER A 1 191 ? 14.527 2.647 -8.296 1.00 78.12 191 SER A N 1
ATOM 1458 C CA . SER A 1 191 ? 13.155 2.769 -7.785 1.00 78.12 191 SER A CA 1
ATOM 1459 C C . SER A 1 191 ? 12.469 1.411 -7.566 1.00 78.12 191 SER A C 1
ATOM 1461 O O . SER A 1 191 ? 11.742 1.248 -6.584 1.00 78.12 191 SER A O 1
ATOM 1463 N N . SER A 1 192 ? 12.751 0.406 -8.404 1.00 79.25 192 SER A N 1
ATOM 1464 C CA . SER A 1 192 ? 12.273 -0.973 -8.220 1.00 79.25 192 SER A CA 1
ATOM 1465 C C . SER A 1 192 ? 12.864 -1.631 -6.964 1.00 79.25 192 SER A C 1
ATOM 1467 O O . SER A 1 192 ? 12.152 -2.295 -6.206 1.00 79.25 192 SER A O 1
ATOM 1469 N N . ILE A 1 193 ? 14.150 -1.402 -6.679 1.00 78.69 193 ILE A N 1
ATOM 1470 C CA . ILE A 1 193 ? 14.809 -1.903 -5.461 1.00 78.69 193 ILE A CA 1
ATOM 1471 C C . ILE A 1 193 ? 14.216 -1.242 -4.211 1.00 78.69 193 ILE A C 1
ATOM 1473 O O . ILE A 1 193 ? 13.917 -1.936 -3.234 1.00 78.69 193 ILE A O 1
ATOM 1477 N N . VAL A 1 194 ? 13.990 0.074 -4.246 1.00 83.81 194 VAL A N 1
ATOM 1478 C CA . VAL A 1 194 ? 13.347 0.818 -3.149 1.00 83.81 194 VAL A CA 1
ATOM 1479 C C . VAL A 1 194 ? 11.925 0.313 -2.898 1.00 83.81 194 VAL A C 1
ATOM 1481 O O . VAL A 1 194 ? 11.545 0.091 -1.742 1.00 83.81 194 VAL A O 1
ATOM 1484 N N . PHE A 1 195 ? 11.153 0.070 -3.959 1.00 87.62 195 PHE A N 1
ATOM 1485 C CA . PHE A 1 195 ? 9.823 -0.533 -3.880 1.00 87.62 195 PHE A CA 1
ATOM 1486 C C . PHE A 1 195 ? 9.851 -1.887 -3.169 1.00 87.62 195 PHE A C 1
ATOM 1488 O O . PHE A 1 195 ? 9.193 -2.050 -2.138 1.00 87.62 195 PHE A O 1
ATOM 1495 N N . ARG A 1 196 ? 10.664 -2.830 -3.659 1.00 83.75 196 ARG A N 1
ATOM 1496 C CA . ARG A 1 196 ? 10.786 -4.176 -3.074 1.00 83.75 196 ARG A CA 1
ATOM 1497 C C . ARG A 1 196 ? 11.183 -4.106 -1.608 1.00 83.75 196 ARG A C 1
ATOM 1499 O O . ARG A 1 196 ? 10.611 -4.802 -0.770 1.00 83.75 196 ARG A O 1
ATOM 1506 N N . GLY A 1 197 ? 12.114 -3.214 -1.280 1.00 83.38 197 GLY A N 1
ATOM 1507 C CA . GLY A 1 197 ? 12.536 -3.022 0.096 1.00 83.38 197 GLY A CA 1
ATOM 1508 C C . GLY A 1 197 ? 11.457 -2.498 1.013 1.00 83.38 197 GLY A C 1
ATOM 1509 O O . GLY A 1 197 ? 11.295 -2.996 2.129 1.00 83.38 197 GLY A O 1
ATOM 1510 N N . THR A 1 198 ? 10.680 -1.540 0.530 1.00 89.31 198 THR A N 1
ATOM 1511 C CA . THR A 1 198 ? 9.573 -0.980 1.299 1.00 89.31 198 THR A CA 1
ATOM 1512 C C . THR A 1 198 ? 8.452 -2.008 1.479 1.00 89.31 198 THR A C 1
ATOM 1514 O O . THR A 1 198 ? 7.885 -2.100 2.570 1.00 89.31 198 THR A O 1
ATOM 1517 N N . LEU A 1 199 ? 8.195 -2.848 0.470 1.00 90.06 199 LEU A N 1
ATOM 1518 C CA . LEU A 1 199 ? 7.230 -3.949 0.544 1.00 90.06 199 LEU A CA 1
ATOM 1519 C C . LEU A 1 199 ? 7.635 -4.995 1.594 1.00 90.06 199 LEU A C 1
ATOM 1521 O O . LEU A 1 199 ? 6.841 -5.321 2.476 1.00 90.06 199 LEU A O 1
ATOM 1525 N N . VAL A 1 200 ? 8.897 -5.439 1.589 1.00 87.31 200 VAL A N 1
ATOM 1526 C CA . VAL A 1 200 ? 9.423 -6.354 2.621 1.00 87.31 200 VAL A CA 1
ATOM 1527 C C . VAL A 1 200 ? 9.311 -5.733 4.013 1.00 87.31 200 VAL A C 1
ATOM 1529 O O . VAL A 1 200 ? 8.900 -6.403 4.959 1.00 87.31 200 VAL A O 1
ATOM 1532 N N . GLN A 1 201 ? 9.626 -4.443 4.170 1.00 89.38 201 GLN A N 1
ATOM 1533 C CA . GLN A 1 201 ? 9.483 -3.754 5.456 1.00 89.38 201 GLN A CA 1
ATOM 1534 C C . GLN A 1 201 ? 8.027 -3.683 5.938 1.00 89.38 201 GLN A C 1
ATOM 1536 O O . GLN A 1 201 ? 7.788 -3.761 7.151 1.00 89.38 201 GLN A O 1
ATOM 1541 N N . LEU A 1 202 ? 7.059 -3.518 5.031 1.00 91.69 202 LEU A N 1
ATOM 1542 C CA . LEU A 1 202 ? 5.635 -3.587 5.362 1.00 91.69 202 LEU A CA 1
ATOM 1543 C C . LEU A 1 202 ? 5.268 -4.998 5.834 1.00 91.69 202 LEU A C 1
ATOM 1545 O O . LEU A 1 202 ? 4.724 -5.134 6.927 1.00 91.69 202 LEU A O 1
ATOM 1549 N N . PHE A 1 203 ? 5.655 -6.037 5.091 1.00 89.06 203 PHE A N 1
ATOM 1550 C CA . PHE A 1 203 ? 5.404 -7.433 5.470 1.00 89.06 203 PHE A CA 1
ATOM 1551 C C . PHE A 1 203 ? 6.015 -7.772 6.834 1.00 89.06 203 PHE A C 1
ATOM 1553 O O . PHE A 1 203 ? 5.336 -8.332 7.690 1.00 89.06 203 PHE A O 1
ATOM 1560 N N . CYS A 1 204 ? 7.244 -7.313 7.104 1.00 84.44 204 CYS A N 1
ATOM 1561 C CA . CYS A 1 204 ? 7.872 -7.432 8.423 1.00 84.44 204 CYS A CA 1
ATOM 1562 C C . CYS A 1 204 ? 6.996 -6.816 9.514 1.00 84.44 204 CYS A C 1
ATOM 1564 O O . CYS A 1 204 ? 6.909 -7.322 10.629 1.00 84.44 204 CYS A O 1
ATOM 1566 N N . SER A 1 205 ? 6.391 -5.670 9.220 1.00 88.12 205 SER A N 1
ATOM 1567 C CA . SER A 1 205 ? 5.596 -4.932 10.195 1.00 88.12 205 SER A CA 1
ATOM 1568 C C . SER A 1 205 ? 4.257 -5.624 10.454 1.00 88.12 205 SER A C 1
ATOM 1570 O O . SER A 1 205 ? 3.856 -5.678 11.613 1.00 88.12 205 SER A O 1
ATOM 1572 N N . LEU A 1 206 ? 3.634 -6.194 9.415 1.00 87.12 206 LEU A N 1
ATOM 1573 C CA . LEU A 1 206 ? 2.386 -6.967 9.469 1.00 87.12 206 LEU A CA 1
ATOM 1574 C C . LEU A 1 206 ? 2.544 -8.283 10.238 1.00 87.12 206 LEU A C 1
ATOM 1576 O O . LEU A 1 206 ? 1.737 -8.587 11.116 1.00 87.12 206 LEU A O 1
ATOM 1580 N N . LEU A 1 207 ? 3.602 -9.048 9.959 1.00 79.75 207 LEU A N 1
ATOM 1581 C CA . LEU A 1 207 ? 3.871 -10.312 10.657 1.00 79.75 207 LEU A CA 1
ATOM 1582 C C . LEU A 1 207 ? 4.120 -10.088 12.152 1.00 79.75 207 LEU A C 1
ATOM 1584 O O . LEU A 1 207 ? 3.568 -10.794 12.987 1.00 79.75 207 LEU A O 1
ATOM 1588 N N . ASN A 1 208 ? 4.864 -9.032 12.494 1.00 78.62 208 ASN A N 1
ATOM 1589 C CA . ASN A 1 208 ? 5.084 -8.647 13.888 1.00 78.62 208 ASN A CA 1
ATOM 1590 C C . ASN A 1 208 ? 3.805 -8.191 14.616 1.00 78.62 208 ASN A C 1
ATOM 1592 O O . ASN A 1 208 ? 3.831 -8.092 15.836 1.00 78.62 208 ASN A O 1
ATOM 1596 N N . GLN A 1 209 ? 2.733 -7.830 13.903 1.00 72.44 209 GLN A N 1
ATOM 1597 C CA . GLN A 1 209 ? 1.461 -7.425 14.519 1.00 72.44 209 GLN A CA 1
ATOM 1598 C C . GLN A 1 209 ? 0.424 -8.530 14.580 1.00 72.44 209 GLN A C 1
ATOM 1600 O O . GLN A 1 209 ? -0.337 -8.602 15.532 1.00 72.44 209 GLN A O 1
ATOM 1605 N N . SER A 1 210 ? 0.390 -9.396 13.575 1.00 61.78 210 SER A N 1
ATOM 1606 C CA . SER A 1 210 ? -0.623 -10.445 13.439 1.00 61.78 210 SER A CA 1
ATOM 1607 C C . SER A 1 210 ? -0.395 -11.654 14.362 1.00 61.78 210 SER A C 1
ATOM 1609 O O . SER A 1 210 ? -0.914 -12.735 14.099 1.00 61.78 210 SER A O 1
ATOM 1611 N N . GLY A 1 211 ? 0.374 -11.484 15.446 1.00 56.19 211 GLY A N 1
ATOM 1612 C CA . GLY A 1 211 ? 0.590 -12.518 16.460 1.00 56.19 211 GLY A CA 1
ATOM 1613 C C . GLY A 1 211 ? 1.391 -13.724 15.967 1.00 56.19 211 GLY A C 1
ATOM 1614 O O . GLY A 1 211 ? 1.266 -14.807 16.524 1.00 56.19 211 GLY A O 1
ATOM 1615 N N . TRP A 1 212 ? 2.226 -13.572 14.931 1.00 48.25 212 TRP A N 1
ATOM 1616 C CA . TRP A 1 212 ? 2.996 -14.685 14.351 1.00 48.25 212 TRP A CA 1
ATOM 1617 C C . TRP A 1 212 ? 4.077 -15.262 15.286 1.00 48.25 212 TRP A C 1
ATOM 1619 O O . TRP A 1 212 ? 4.777 -16.201 14.921 1.00 48.25 212 TRP A O 1
ATOM 1629 N N . MET A 1 213 ? 4.214 -14.709 16.491 1.00 43.75 213 MET A N 1
ATOM 1630 C CA . MET A 1 213 ? 5.212 -15.092 17.476 1.00 43.75 213 MET A CA 1
ATOM 1631 C C . MET A 1 213 ? 4.525 -15.442 18.805 1.00 43.75 213 MET A C 1
ATOM 1633 O O . MET A 1 213 ? 4.590 -14.674 19.755 1.00 43.75 213 MET A O 1
ATOM 1637 N N . GLU A 1 214 ? 3.871 -16.604 18.870 1.00 43.19 214 GLU A N 1
ATOM 1638 C CA . GLU A 1 214 ? 3.584 -17.287 20.140 1.00 43.19 214 GLU A CA 1
ATOM 1639 C C . GLU A 1 214 ? 3.779 -18.813 20.026 1.00 43.19 214 GLU A C 1
ATOM 1641 O O . GLU A 1 214 ? 3.774 -19.362 18.919 1.00 43.19 214 GLU A O 1
ATOM 1646 N N . PRO A 1 215 ? 4.085 -19.482 21.156 1.00 40.09 215 PRO A N 1
ATOM 1647 C CA . PRO A 1 215 ? 4.873 -20.705 21.208 1.00 40.09 215 PRO A CA 1
ATOM 1648 C C . PRO A 1 215 ? 4.098 -21.942 20.754 1.00 40.09 215 PRO A C 1
ATOM 1650 O O . PRO A 1 215 ? 2.872 -21.993 20.750 1.00 40.09 215 PRO A O 1
ATOM 1653 N N . ALA A 1 216 ? 4.879 -22.954 20.380 1.00 43.44 216 ALA A N 1
ATOM 1654 C CA . ALA A 1 216 ? 4.474 -24.283 19.949 1.00 43.44 216 ALA A CA 1
ATOM 1655 C C . ALA A 1 216 ? 3.132 -24.784 20.528 1.00 43.44 216 ALA A C 1
ATOM 1657 O O . ALA A 1 216 ? 3.019 -25.011 21.730 1.00 43.44 216 ALA A O 1
ATOM 1658 N N . GLY A 1 217 ? 2.158 -25.064 19.652 1.00 44.03 217 GLY A N 1
ATOM 1659 C CA . GLY A 1 217 ? 1.104 -26.043 19.956 1.00 44.03 217 GLY A CA 1
ATOM 1660 C C . GLY A 1 217 ? -0.332 -25.721 19.535 1.00 44.03 217 GLY A C 1
ATOM 1661 O O . GLY A 1 217 ? -1.162 -26.623 19.575 1.00 44.03 217 GLY A O 1
ATOM 1662 N N . GLY A 1 218 ? -0.659 -24.499 19.110 1.00 41.53 218 GLY A N 1
ATOM 1663 C CA . GLY A 1 218 ? -2.029 -24.143 18.707 1.00 41.53 218 GLY A CA 1
ATOM 1664 C C . GLY A 1 218 ? -2.213 -24.081 17.192 1.00 41.53 218 GLY A C 1
ATOM 1665 O O . GLY A 1 218 ? -1.430 -23.427 16.507 1.00 41.53 218 GLY A O 1
ATOM 1666 N N . ALA A 1 219 ? -3.260 -24.718 16.654 1.00 44.66 219 ALA A N 1
ATOM 1667 C CA . ALA A 1 219 ? -3.687 -24.514 15.269 1.00 44.66 219 ALA A CA 1
ATOM 1668 C C . ALA A 1 219 ? -4.047 -23.031 15.067 1.00 44.66 219 ALA A C 1
ATOM 1670 O O . ALA A 1 219 ? -5.074 -22.545 15.536 1.00 44.66 219 ALA A O 1
ATOM 1671 N N . LEU A 1 220 ? -3.133 -22.302 14.429 1.00 46.09 220 LEU A N 1
ATOM 1672 C CA . LEU A 1 220 ? -3.172 -20.854 14.299 1.00 46.09 220 LEU A CA 1
ATOM 1673 C C . LEU A 1 220 ? -4.278 -20.462 13.310 1.00 46.09 220 LEU A C 1
ATOM 1675 O O . LEU A 1 220 ? -4.135 -20.687 12.107 1.00 46.09 220 LEU A O 1
ATOM 1679 N N . ASN A 1 221 ? -5.356 -19.846 13.802 1.00 51.81 221 ASN A N 1
ATOM 1680 C CA . ASN A 1 221 ? -6.292 -19.074 12.979 1.00 51.81 221 ASN A CA 1
ATOM 1681 C C . ASN A 1 221 ? -5.536 -17.863 12.400 1.00 51.81 221 ASN A C 1
ATOM 1683 O O . ASN A 1 221 ? -5.618 -16.751 12.916 1.00 51.81 221 ASN A O 1
ATOM 1687 N N . LYS A 1 222 ? -4.714 -18.097 11.371 1.00 65.31 222 LYS A N 1
ATOM 1688 C CA . LYS A 1 222 ? -3.904 -17.072 10.707 1.00 65.31 222 LYS A CA 1
ATOM 1689 C C . LYS A 1 222 ? -4.836 -16.091 9.994 1.00 65.31 222 LYS A C 1
ATOM 1691 O O . LYS A 1 222 ? -5.688 -16.507 9.213 1.00 65.31 222 LYS A O 1
ATOM 1696 N N . HIS A 1 223 ? -4.665 -14.794 10.245 1.00 74.62 223 HIS A N 1
ATOM 1697 C CA . HIS A 1 223 ? -5.386 -13.752 9.511 1.00 74.62 223 HIS A CA 1
ATOM 1698 C C . HIS A 1 223 ? -5.098 -13.879 7.996 1.00 74.62 223 HIS A C 1
ATOM 1700 O O . HIS A 1 223 ? -3.937 -14.118 7.652 1.00 74.62 223 HIS A O 1
ATOM 1706 N N . PRO A 1 224 ? -6.078 -13.678 7.086 1.00 83.44 224 PRO A N 1
ATOM 1707 C CA . PRO A 1 224 ? -5.900 -13.843 5.633 1.00 83.44 224 PRO A CA 1
ATOM 1708 C C . PRO A 1 224 ? -4.669 -13.136 5.047 1.00 83.44 224 PRO A C 1
ATOM 1710 O O . PRO A 1 224 ? -3.956 -13.695 4.220 1.00 83.44 224 PRO A O 1
ATOM 1713 N N . VAL A 1 225 ? -4.337 -11.955 5.576 1.00 83.19 225 VAL A N 1
ATOM 1714 C CA . VAL A 1 225 ? -3.127 -11.195 5.213 1.00 83.19 225 VAL A CA 1
ATOM 1715 C C . VAL A 1 225 ? -1.826 -12.008 5.324 1.00 83.19 225 VAL A C 1
ATOM 1717 O O . VAL A 1 225 ? -0.903 -11.797 4.544 1.00 83.19 225 VAL A O 1
ATOM 1720 N N . ILE A 1 226 ? -1.737 -12.958 6.262 1.00 81.50 226 ILE A N 1
ATOM 1721 C CA . ILE A 1 226 ? -0.565 -13.828 6.429 1.00 81.50 226 ILE A CA 1
ATOM 1722 C C . ILE A 1 226 ? -0.465 -14.806 5.256 1.00 81.50 226 ILE A C 1
ATOM 1724 O O . ILE A 1 226 ? 0.638 -15.067 4.774 1.00 81.50 226 ILE A O 1
ATOM 1728 N N . CYS A 1 227 ? -1.595 -15.340 4.788 1.00 82.25 227 CYS A N 1
ATOM 1729 C CA . CYS A 1 227 ? -1.640 -16.209 3.614 1.00 82.25 227 CYS A CA 1
ATOM 1730 C C . CYS A 1 227 ? -1.194 -15.444 2.364 1.00 82.25 227 CYS A C 1
ATOM 1732 O O . CYS A 1 227 ? -0.327 -15.934 1.644 1.00 82.25 227 CYS A O 1
ATOM 1734 N N . GLU A 1 228 ? -1.684 -14.215 2.176 1.00 87.38 228 GLU A N 1
ATOM 1735 C CA . GLU A 1 228 ? -1.263 -13.356 1.061 1.00 87.38 228 GLU A CA 1
ATOM 1736 C C . GLU A 1 228 ? 0.243 -13.075 1.091 1.00 87.38 228 GLU A C 1
ATOM 1738 O O . GLU A 1 228 ? 0.940 -13.293 0.102 1.00 87.38 228 GLU A O 1
ATOM 1743 N N . ILE A 1 229 ? 0.790 -12.686 2.248 1.00 85.06 229 ILE A N 1
ATOM 1744 C CA . ILE A 1 229 ? 2.240 -12.485 2.405 1.00 85.06 229 ILE A CA 1
ATOM 1745 C C . ILE A 1 229 ? 3.006 -13.774 2.082 1.00 85.06 229 ILE A C 1
ATOM 1747 O O . ILE A 1 229 ? 3.990 -13.734 1.344 1.00 85.06 229 ILE A O 1
ATOM 1751 N N . SER A 1 230 ? 2.550 -14.919 2.598 1.00 82.25 230 SER A N 1
ATOM 1752 C CA . SER A 1 230 ? 3.207 -16.217 2.390 1.00 82.25 230 SER A CA 1
ATOM 1753 C C . SER A 1 230 ? 3.259 -16.607 0.910 1.00 82.25 230 SER A C 1
ATOM 1755 O O . SER A 1 230 ? 4.273 -17.130 0.453 1.00 82.25 230 SER A O 1
ATOM 1757 N N . ASN A 1 231 ? 2.214 -16.288 0.145 1.00 84.50 231 ASN A N 1
ATOM 1758 C CA . ASN A 1 231 ? 2.158 -16.529 -1.299 1.00 84.50 231 ASN A CA 1
ATOM 1759 C C . ASN A 1 231 ? 3.093 -15.602 -2.097 1.00 84.50 231 ASN A C 1
ATOM 1761 O O . ASN A 1 231 ? 3.553 -15.963 -3.181 1.00 84.50 231 ASN A O 1
ATOM 1765 N N . LEU A 1 232 ? 3.402 -14.416 -1.564 1.00 84.94 232 LEU A N 1
ATOM 1766 C CA . LEU A 1 232 ? 4.270 -13.426 -2.210 1.00 84.94 232 LEU A CA 1
ATOM 1767 C C . LEU A 1 232 ? 5.753 -13.590 -1.859 1.00 84.94 232 LEU A C 1
ATOM 1769 O O . LEU A 1 232 ? 6.616 -13.140 -2.616 1.00 84.94 232 LEU A O 1
ATOM 1773 N N . ILE A 1 233 ? 6.071 -14.262 -0.750 1.00 81.94 233 ILE A N 1
ATOM 1774 C CA . ILE A 1 233 ? 7.447 -14.515 -0.299 1.00 81.94 233 ILE A CA 1
ATOM 1775 C C . ILE A 1 233 ? 8.316 -15.192 -1.382 1.00 81.94 233 ILE A C 1
ATOM 1777 O O . ILE A 1 233 ? 9.401 -14.673 -1.664 1.00 81.94 233 ILE A O 1
ATOM 1781 N N . PRO A 1 234 ? 7.878 -16.285 -2.045 1.00 80.06 234 PRO A N 1
ATOM 1782 C CA . PRO A 1 234 ? 8.667 -16.927 -3.098 1.00 80.06 234 PRO A CA 1
ATOM 1783 C C . PRO A 1 234 ? 8.950 -16.004 -4.288 1.00 80.06 234 PRO A C 1
ATOM 1785 O O . PRO A 1 234 ? 10.036 -16.047 -4.864 1.00 80.06 234 PRO A O 1
ATOM 1788 N N . ARG A 1 235 ? 8.000 -15.130 -4.638 1.00 80.44 235 ARG A N 1
ATOM 1789 C CA . ARG A 1 235 ? 8.157 -14.168 -5.739 1.00 80.44 235 ARG A CA 1
ATOM 1790 C C . ARG A 1 235 ? 9.184 -13.101 -5.391 1.00 80.44 235 ARG A C 1
ATOM 1792 O O . ARG A 1 235 ? 10.121 -12.880 -6.152 1.00 80.44 235 ARG A O 1
ATOM 1799 N N . LEU A 1 236 ? 9.080 -12.530 -4.189 1.00 77.75 236 LEU A N 1
ATOM 1800 C CA . LEU A 1 236 ? 10.069 -11.594 -3.650 1.00 77.75 236 LEU A CA 1
ATOM 1801 C C . LEU A 1 236 ? 11.479 -12.195 -3.622 1.00 77.75 236 LEU A C 1
ATOM 1803 O O . LEU A 1 236 ? 12.445 -11.509 -3.954 1.00 77.75 236 LEU A O 1
ATOM 1807 N N . LEU A 1 237 ? 11.604 -13.476 -3.266 1.00 74.50 237 LEU A N 1
ATOM 1808 C CA . LEU A 1 237 ? 12.876 -14.190 -3.328 1.00 74.50 237 LEU A CA 1
ATOM 1809 C C . LEU A 1 237 ? 13.401 -14.246 -4.761 1.00 74.50 237 LEU A C 1
ATOM 1811 O O . LEU A 1 237 ? 14.506 -13.773 -5.006 1.00 74.50 237 LEU A O 1
ATOM 1815 N N . THR A 1 238 ? 12.612 -14.739 -5.715 1.00 75.00 238 THR A N 1
ATOM 1816 C CA . THR A 1 238 ? 13.002 -14.807 -7.133 1.00 75.00 238 THR A CA 1
ATOM 1817 C C . THR A 1 238 ? 13.446 -13.445 -7.664 1.00 75.00 238 THR A C 1
ATOM 1819 O O . THR A 1 238 ? 14.521 -13.319 -8.246 1.00 75.00 238 THR A O 1
ATOM 1822 N N . TRP A 1 239 ? 12.693 -12.392 -7.363 1.00 74.75 239 TRP A N 1
ATOM 1823 C CA . TRP A 1 239 ? 13.032 -11.010 -7.690 1.00 74.75 239 TRP A CA 1
ATOM 1824 C C . TRP A 1 239 ? 14.399 -10.585 -7.140 1.00 74.75 239 TRP A C 1
ATOM 1826 O O . TRP A 1 239 ? 15.186 -9.959 -7.853 1.00 74.75 239 TRP A O 1
ATOM 1836 N N . CYS A 1 240 ? 14.710 -10.929 -5.891 1.00 65.31 240 CYS A N 1
ATOM 1837 C CA . CYS A 1 240 ? 16.006 -10.649 -5.270 1.00 65.31 240 CYS A CA 1
ATOM 1838 C C . CYS A 1 240 ? 17.148 -11.539 -5.793 1.00 65.31 240 CYS A C 1
ATOM 1840 O O . CYS A 1 240 ? 18.312 -11.153 -5.681 1.00 65.31 240 CYS A O 1
ATOM 1842 N N . LEU A 1 241 ? 16.846 -12.727 -6.324 1.00 62.06 241 LEU A N 1
ATOM 1843 C CA . LEU A 1 241 ? 17.830 -13.685 -6.837 1.00 62.06 241 LEU A CA 1
ATOM 1844 C C . LEU A 1 241 ? 18.185 -13.442 -8.315 1.00 62.06 241 LEU A C 1
ATOM 1846 O O . LEU A 1 241 ? 19.340 -13.636 -8.684 1.00 62.06 241 LEU A O 1
ATOM 1850 N N . CYS A 1 242 ? 17.227 -13.005 -9.139 1.00 55.50 242 CYS A N 1
ATOM 1851 C CA . CYS A 1 242 ? 17.380 -12.849 -10.592 1.00 55.50 242 CYS A CA 1
ATOM 1852 C C . CYS A 1 242 ? 18.044 -11.533 -11.042 1.00 55.50 242 CYS A C 1
ATOM 1854 O O . CYS A 1 242 ? 18.404 -11.412 -12.213 1.00 55.50 242 CYS A O 1
ATOM 1856 N N . ASN A 1 243 ? 18.242 -10.559 -10.146 1.00 54.78 243 ASN A N 1
ATOM 1857 C CA . ASN A 1 243 ? 18.975 -9.329 -10.461 1.00 54.78 243 ASN A CA 1
ATOM 1858 C C . ASN A 1 243 ? 20.487 -9.582 -10.318 1.00 54.78 243 ASN A C 1
ATOM 1860 O O . ASN A 1 243 ? 21.062 -9.389 -9.249 1.00 54.78 243 ASN A O 1
ATOM 1864 N N . GLY A 1 244 ? 21.117 -10.044 -11.399 1.00 46.50 244 GLY A N 1
ATOM 1865 C CA . GLY A 1 244 ? 22.546 -10.368 -11.479 1.00 46.50 244 GLY A CA 1
ATOM 1866 C C . GLY A 1 244 ? 23.507 -9.176 -11.582 1.00 46.50 244 GLY A C 1
ATOM 1867 O O . GLY A 1 244 ? 24.673 -9.395 -11.898 1.00 46.50 244 GLY A O 1
ATOM 1868 N N . ASP A 1 245 ? 23.068 -7.939 -11.324 1.00 47.28 245 ASP A N 1
ATOM 1869 C CA . ASP A 1 245 ? 23.960 -6.775 -11.359 1.00 47.28 245 ASP A CA 1
ATOM 1870 C C . ASP A 1 245 ? 24.668 -6.571 -10.013 1.00 47.28 245 ASP A C 1
ATOM 1872 O O . ASP A 1 245 ? 24.076 -6.244 -8.979 1.00 47.28 245 ASP A O 1
ATOM 1876 N N . SER A 1 246 ? 25.986 -6.748 -10.060 1.00 49.28 246 SER A N 1
ATOM 1877 C CA . SER A 1 246 ? 26.950 -6.753 -8.955 1.00 49.28 246 SER A CA 1
ATOM 1878 C C . SER A 1 246 ? 26.999 -5.478 -8.100 1.00 49.28 246 SER A C 1
ATOM 1880 O O . SER A 1 246 ? 27.618 -5.488 -7.038 1.00 49.28 246 SER A O 1
ATOM 1882 N N . ASN A 1 247 ? 26.322 -4.396 -8.497 1.00 47.56 247 ASN A N 1
ATOM 1883 C CA . ASN A 1 247 ? 26.398 -3.105 -7.805 1.00 47.56 247 ASN A CA 1
ATOM 1884 C C . ASN A 1 247 ? 25.445 -2.954 -6.606 1.00 47.56 247 ASN A C 1
ATOM 1886 O O . ASN A 1 247 ? 25.626 -2.038 -5.810 1.00 47.56 247 ASN A O 1
ATOM 1890 N N . ASN A 1 248 ? 24.454 -3.840 -6.435 1.00 50.97 248 ASN A N 1
ATOM 1891 C CA . ASN A 1 248 ? 23.488 -3.763 -5.323 1.00 50.97 248 ASN A CA 1
ATOM 1892 C C . ASN A 1 248 ? 23.497 -5.002 -4.410 1.00 50.97 248 ASN A C 1
ATOM 1894 O O . ASN A 1 248 ? 22.497 -5.383 -3.791 1.00 50.97 248 ASN A O 1
ATOM 1898 N N . MET A 1 249 ? 24.674 -5.623 -4.302 1.00 52.03 249 MET A N 1
ATOM 1899 C CA . MET A 1 249 ? 24.910 -6.849 -3.541 1.00 52.03 249 MET A CA 1
ATOM 1900 C C . MET A 1 249 ? 24.459 -6.720 -2.075 1.00 52.03 249 MET A C 1
ATOM 1902 O O . MET A 1 249 ? 23.808 -7.625 -1.563 1.00 52.03 249 MET A O 1
ATOM 1906 N N . CYS A 1 250 ? 24.680 -5.570 -1.427 1.00 52.94 250 CYS A N 1
ATOM 1907 C CA . CYS A 1 250 ? 24.369 -5.374 -0.005 1.00 52.94 250 CYS A CA 1
ATOM 1908 C C . CYS A 1 250 ? 22.857 -5.419 0.306 1.00 52.94 250 CYS A C 1
ATOM 1910 O O . CYS A 1 250 ? 22.432 -6.106 1.237 1.00 52.94 250 CYS A O 1
ATOM 1912 N N . MET A 1 251 ? 22.020 -4.771 -0.516 1.00 52.22 251 MET A N 1
ATOM 1913 C CA . MET A 1 251 ? 20.561 -4.805 -0.344 1.00 52.22 251 MET A CA 1
ATOM 1914 C C . MET A 1 251 ? 19.992 -6.186 -0.681 1.00 52.22 251 MET A C 1
ATOM 1916 O O . MET A 1 251 ? 19.159 -6.701 0.063 1.00 52.22 251 MET A O 1
ATOM 1920 N N . SER A 1 252 ? 20.490 -6.836 -1.741 1.00 56.66 252 SER A N 1
ATOM 1921 C CA . SER A 1 252 ? 20.085 -8.208 -2.081 1.00 56.66 252 SER A CA 1
ATOM 1922 C C . SER A 1 252 ? 20.423 -9.211 -0.968 1.00 56.66 252 SER A C 1
ATOM 1924 O O . SER A 1 252 ? 19.619 -10.093 -0.671 1.00 56.66 252 SER A O 1
ATOM 1926 N N . VAL A 1 253 ? 21.569 -9.039 -0.296 1.00 60.75 253 VAL A N 1
ATOM 1927 C CA . VAL A 1 253 ? 22.000 -9.865 0.841 1.00 60.75 253 VAL A CA 1
ATOM 1928 C C . VAL A 1 253 ? 21.135 -9.600 2.069 1.00 60.75 253 VAL A C 1
ATOM 1930 O O . VAL A 1 253 ? 20.715 -10.559 2.712 1.00 60.75 253 VAL A O 1
ATOM 1933 N N . TYR A 1 254 ? 20.794 -8.341 2.367 1.00 63.59 254 TYR A N 1
ATOM 1934 C CA . TYR A 1 254 ? 19.846 -8.019 3.439 1.00 63.59 254 TYR A CA 1
ATOM 1935 C C . TYR A 1 254 ? 18.478 -8.669 3.200 1.00 63.59 254 TYR A C 1
ATOM 1937 O O . TYR A 1 254 ? 17.923 -9.271 4.119 1.00 63.59 254 TYR A O 1
ATOM 1945 N N . PHE A 1 255 ? 17.955 -8.607 1.968 1.00 60.78 255 PHE A N 1
ATOM 1946 C CA . PHE A 1 255 ? 16.693 -9.264 1.622 1.00 60.78 255 PHE A CA 1
ATOM 1947 C C . PHE A 1 255 ? 16.784 -10.776 1.734 1.00 60.78 255 PHE A C 1
ATOM 1949 O O . PHE A 1 255 ? 15.945 -11.368 2.402 1.00 60.78 255 PHE A O 1
ATOM 1956 N N . ARG A 1 256 ? 17.821 -11.404 1.165 1.00 62.53 256 ARG A N 1
ATOM 1957 C CA . ARG A 1 256 ? 18.044 -12.850 1.309 1.00 62.53 256 ARG A CA 1
ATOM 1958 C C . ARG A 1 256 ? 18.120 -13.248 2.778 1.00 62.53 256 ARG A C 1
ATOM 1960 O O . ARG A 1 256 ? 17.451 -14.190 3.170 1.00 62.53 256 ARG A O 1
ATOM 1967 N N . HIS A 1 257 ? 18.875 -12.518 3.596 1.00 68.06 257 HIS A N 1
ATOM 1968 C CA . HIS A 1 257 ? 18.986 -12.804 5.022 1.00 68.06 257 HIS A CA 1
ATOM 1969 C C . HIS A 1 257 ? 17.637 -12.668 5.734 1.00 68.06 257 HIS A C 1
ATOM 1971 O O . HIS A 1 257 ? 17.223 -13.593 6.422 1.00 68.06 257 HIS A O 1
ATOM 1977 N N . LYS A 1 258 ? 16.916 -11.557 5.534 1.00 64.38 258 LYS A N 1
ATOM 1978 C CA . LYS A 1 258 ? 15.589 -11.362 6.131 1.00 64.38 258 LYS A CA 1
ATOM 1979 C C . LYS A 1 258 ? 14.618 -12.466 5.731 1.00 64.38 258 LYS A C 1
ATOM 1981 O O . LYS A 1 258 ? 13.948 -12.991 6.602 1.00 64.38 258 LYS A O 1
ATOM 1986 N N . MET A 1 259 ? 14.592 -12.838 4.457 1.00 63.62 259 MET A N 1
ATOM 1987 C CA . MET A 1 259 ? 13.689 -13.862 3.934 1.00 63.62 259 MET A CA 1
ATOM 1988 C C . MET A 1 259 ? 1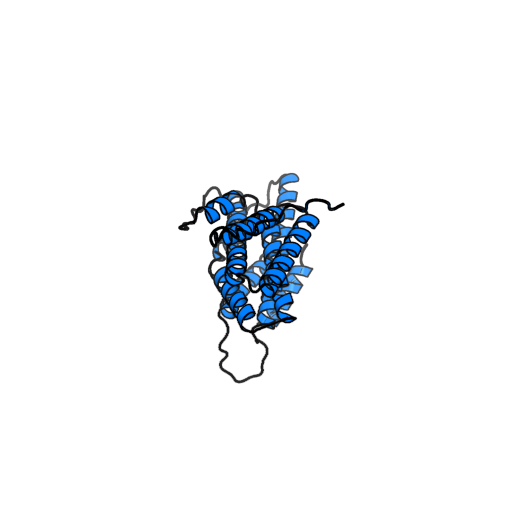4.093 -15.284 4.351 1.00 63.62 259 MET A C 1
ATOM 1990 O O . MET A 1 259 ? 13.226 -16.119 4.554 1.00 63.62 259 MET A O 1
ATOM 1994 N N . LEU A 1 260 ? 15.385 -15.573 4.525 1.00 61.81 260 LEU A N 1
ATOM 1995 C CA . LEU A 1 260 ? 15.860 -16.865 5.044 1.00 61.81 260 LEU A CA 1
ATOM 1996 C C . LEU A 1 260 ? 15.633 -17.015 6.548 1.00 61.81 260 LEU A C 1
ATOM 1998 O O . LEU A 1 260 ? 15.458 -18.125 7.018 1.00 61.81 260 LEU A O 1
ATOM 2002 N N . VAL A 1 261 ? 15.617 -15.912 7.299 1.00 62.72 261 VAL A N 1
ATOM 2003 C CA . VAL A 1 261 ? 15.176 -15.909 8.705 1.00 62.72 261 VAL A CA 1
ATOM 2004 C C . VAL A 1 261 ? 13.644 -16.056 8.805 1.00 62.72 261 VAL A C 1
ATOM 2006 O O . VAL A 1 261 ? 13.119 -16.272 9.892 1.00 62.72 261 VAL A O 1
ATOM 2009 N N . TRP A 1 262 ? 12.915 -15.918 7.690 1.00 58.38 262 TRP A N 1
ATOM 2010 C CA . TRP A 1 262 ? 11.455 -16.054 7.616 1.00 58.38 262 TRP A CA 1
ATOM 2011 C C . TRP A 1 262 ? 10.953 -17.441 7.188 1.00 58.38 262 TRP A C 1
ATOM 2013 O O . TRP A 1 262 ? 9.768 -17.708 7.391 1.00 58.38 262 TRP A O 1
ATOM 2023 N N . ILE A 1 263 ? 11.805 -18.271 6.570 1.00 46.44 263 ILE A N 1
ATOM 2024 C CA . ILE A 1 263 ? 11.526 -19.683 6.231 1.00 46.44 263 ILE A CA 1
ATOM 2025 C C . ILE A 1 263 ? 11.900 -20.552 7.429 1.00 46.44 263 ILE A C 1
ATOM 2027 O O . ILE A 1 263 ? 11.093 -21.444 7.766 1.00 46.44 263 ILE A O 1
#

Organism: Camellia sinensis var. sinensis (NCBI:txid542762)

Secondary structure (DSSP, 8-state):
----------------TTSHHHHHHHHHHHHHHHHTSS-HHHHHHHHHHHHHHHHHHHHHT--HHHHHHHHHHHHHHHHHHHHHHHHHHH-S----------HHHHHHHHHTTT--HHHHHHHHHHHHHHHHHHHHS--HHHHHHHHHHHHHHHHHS-THHHHHHHHHHHSS--S---HHHHHHHHHHHHHHHHHHHHHHHHHHHHHTTTT----TT------HHHHHHHHHHHHHHHHHHH---GGGHHHHHHHHHHHHTT-

InterPro domains:
  IPR024875 Protein Lines [PTHR16057] (11-261)

Radius of gyration: 22.13 Å; chains: 1; bounding box: 58×81×53 Å

pLDDT: mean 70.42, std 19.63, range [30.41, 96.44]

Sequence (263 aa):
MVVKVPVCNNKCSVGSHCDDHNCLTKIIGDLILLLLIESQYVQHLAGNILVAISDYIVASGGNWDEFMQSLCVCLELLISNALLHSLVRASTKALVLKHDSSSAIIALKSKLKNANWSSVACIIRVLRNILKCLKQDIEDQLLKVYLNSISYCLASVPWDSMDEVHVGQNGDALRKSSEGAFHTKAVELESSIVFRGTLVQLFCSLLNQSGWMEPAGGALNKHPVICEISNLIPRLLTWCLCNGDSNNMCMSVYFRHKMLVWI

Foldseek 3Di:
DDDDDDDPPDPPDPDDPPCPLVVLLVLLLVLLLQLLDPDPVSLVVSLVVLLVVLVVCVVVVHDNLSSLLSLLLSLQLLLVLQLQVLVVVLDPDDDDDDDPDDPSSVVSSVSNNSRHLSSSLSSLLSLLVNLVVVVVDDDPVSVLSSLVSLLVSLVSHPLVSVLVSLVSVPPDPPDDDDPVRVVVVVVRVVSNLSNLVSNVSSVVSVCVPQPVDDDPDDPDPGRSSPVSVVVCLVVSLCVLVSPPDPPPVPSSVVSVVSSVVVD